Protein AF-A0A976KPW4-F1 (afdb_monomer_lite)

pLDDT: mean 88.49, std 15.28, range [35.38, 98.62]

Structure (mmCIF, N/CA/C/O backbone):
data_AF-A0A976KPW4-F1
#
_entry.id   AF-A0A976KPW4-F1
#
loop_
_atom_site.group_PDB
_atom_site.id
_atom_site.type_symbol
_atom_site.label_atom_id
_atom_site.label_alt_id
_atom_site.label_comp_id
_atom_site.label_asym_id
_atom_site.label_entity_id
_atom_site.label_seq_id
_atom_site.pdbx_PDB_ins_code
_atom_site.Cartn_x
_atom_site.Cartn_y
_atom_site.Cartn_z
_atom_site.occupancy
_atom_site.B_iso_or_equiv
_atom_site.auth_seq_id
_atom_site.auth_comp_id
_atom_site.auth_asym_id
_atom_site.auth_atom_id
_atom_site.pdbx_PDB_model_num
ATOM 1 N N . MET A 1 1 ? 30.082 9.465 30.648 1.00 42.91 1 MET A N 1
ATOM 2 C CA . MET A 1 1 ? 28.681 9.912 30.502 1.00 42.91 1 MET A CA 1
ATOM 3 C C . MET A 1 1 ? 27.852 9.162 31.529 1.00 42.91 1 MET A C 1
ATOM 5 O O . MET A 1 1 ? 27.761 7.947 31.442 1.00 42.91 1 MET A O 1
ATOM 9 N N . ASN A 1 2 ? 27.365 9.858 32.559 1.00 35.38 2 ASN A N 1
ATOM 10 C CA . ASN A 1 2 ? 26.580 9.261 33.641 1.00 35.38 2 ASN A CA 1
ATOM 11 C C . ASN A 1 2 ? 25.109 9.196 33.214 1.00 35.38 2 ASN A C 1
ATOM 13 O O . ASN A 1 2 ? 24.453 10.232 33.129 1.00 35.38 2 ASN A O 1
ATOM 17 N N . MET A 1 3 ? 24.605 7.991 32.943 1.00 38.50 3 MET A N 1
ATOM 18 C CA . MET A 1 3 ? 23.178 7.742 32.735 1.00 38.50 3 MET A CA 1
ATOM 19 C C . MET A 1 3 ? 22.445 7.821 34.076 1.00 38.50 3 MET A C 1
ATOM 21 O O . MET A 1 3 ? 22.674 7.018 34.980 1.00 38.50 3 MET A O 1
ATOM 25 N N . ASN A 1 4 ? 21.569 8.815 34.199 1.00 43.03 4 ASN A N 1
ATOM 26 C CA . ASN A 1 4 ? 20.712 9.034 35.355 1.00 43.03 4 ASN A CA 1
ATOM 27 C C . ASN A 1 4 ? 19.419 8.223 35.159 1.00 43.03 4 ASN A C 1
ATOM 29 O O . ASN A 1 4 ? 18.514 8.647 34.446 1.00 43.03 4 ASN A O 1
ATOM 33 N N . ILE A 1 5 ? 19.346 7.034 35.759 1.00 45.41 5 ILE A N 1
ATOM 34 C CA . ILE A 1 5 ? 18.149 6.182 35.738 1.00 45.41 5 ILE A CA 1
ATOM 35 C C . ILE A 1 5 ? 17.135 6.768 36.730 1.00 45.41 5 ILE A C 1
ATOM 37 O O . ILE A 1 5 ? 17.237 6.557 37.941 1.00 45.41 5 ILE A O 1
ATOM 41 N N . LYS A 1 6 ? 16.149 7.523 36.230 1.00 51.06 6 LYS A N 1
ATOM 42 C CA . LYS A 1 6 ? 14.968 7.903 37.016 1.00 51.06 6 LYS A CA 1
ATOM 43 C C . LYS A 1 6 ? 14.039 6.692 37.122 1.00 51.06 6 LYS A C 1
ATOM 45 O O . LYS A 1 6 ? 13.433 6.272 36.145 1.00 51.06 6 LYS A O 1
ATOM 50 N N . LYS A 1 7 ? 13.936 6.137 38.331 1.00 45.56 7 LYS A N 1
ATOM 51 C CA . LYS A 1 7 ? 12.921 5.146 38.709 1.00 45.56 7 LYS A CA 1
ATOM 52 C C . LYS A 1 7 ? 11.529 5.767 38.568 1.00 45.56 7 LYS A C 1
ATOM 54 O O . LYS A 1 7 ? 11.190 6.661 39.341 1.00 45.56 7 LYS A O 1
ATOM 59 N N . ILE A 1 8 ? 10.729 5.278 37.625 1.00 47.06 8 ILE A N 1
ATOM 60 C CA . ILE A 1 8 ? 9.287 5.532 37.595 1.00 47.06 8 ILE A CA 1
ATOM 61 C C . ILE A 1 8 ? 8.643 4.514 38.539 1.00 47.06 8 ILE A C 1
ATOM 63 O O . ILE A 1 8 ? 8.498 3.337 38.221 1.00 47.06 8 ILE A O 1
ATOM 67 N N . SER A 1 9 ? 8.334 4.971 39.751 1.00 48.56 9 SER A N 1
ATOM 68 C CA . SER A 1 9 ? 7.460 4.268 40.687 1.00 48.56 9 SER A CA 1
ATOM 69 C C . SER A 1 9 ? 6.014 4.623 40.358 1.00 48.56 9 SER A C 1
ATOM 71 O O . SER A 1 9 ? 5.556 5.686 40.761 1.00 48.56 9 SER A O 1
ATOM 73 N N . SER A 1 10 ? 5.289 3.714 39.712 1.00 43.34 10 SER A N 1
ATOM 74 C CA . SER A 1 10 ? 3.826 3.668 39.799 1.00 43.34 10 SER A CA 1
ATOM 75 C C . SER A 1 10 ? 3.417 2.264 40.218 1.00 43.34 10 SER A C 1
ATOM 77 O O . SER A 1 10 ? 3.222 1.363 39.411 1.00 43.34 10 SER A O 1
ATOM 79 N N . ILE A 1 11 ? 3.360 2.081 41.535 1.00 44.00 11 ILE A N 1
ATOM 80 C CA . ILE A 1 11 ? 2.740 0.937 42.194 1.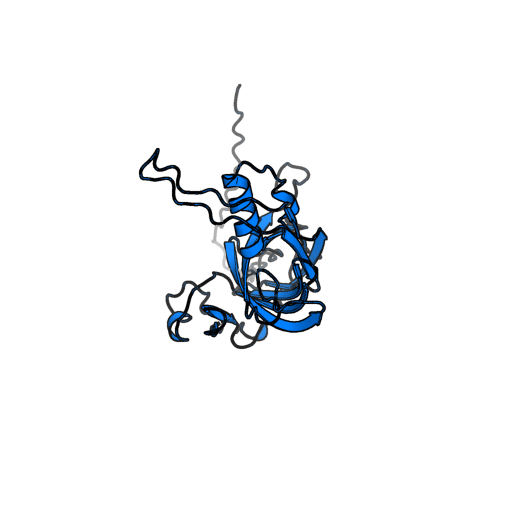00 44.00 11 ILE A CA 1
ATOM 81 C C . ILE A 1 11 ? 1.238 1.237 42.245 1.00 44.00 11 ILE A C 1
ATOM 83 O O . ILE A 1 11 ? 0.806 2.067 43.045 1.00 44.00 11 ILE A O 1
ATOM 87 N N . LEU A 1 12 ? 0.443 0.574 41.403 1.00 48.62 12 LEU A N 1
ATOM 88 C CA . LEU A 1 12 ? -1.012 0.538 41.555 1.00 48.62 12 LEU A CA 1
ATOM 89 C C . LEU A 1 12 ? -1.367 -0.638 42.479 1.00 48.62 12 LEU A C 1
ATOM 91 O O . LEU A 1 12 ? -1.514 -1.778 42.048 1.00 48.62 12 LEU A O 1
ATOM 95 N N . VAL A 1 13 ? -1.454 -0.369 43.782 1.00 43.78 13 VAL A N 1
ATOM 96 C CA . VAL A 1 13 ? -2.016 -1.300 44.772 1.00 43.78 13 VAL A CA 1
ATOM 97 C C . VAL A 1 13 ? -3.533 -1.133 44.756 1.00 43.78 13 VAL A C 1
ATOM 99 O O . VAL A 1 13 ? -4.062 -0.183 45.327 1.00 43.78 13 VAL A O 1
ATOM 102 N N . CYS A 1 14 ? -4.247 -2.069 44.130 1.00 44.00 14 CYS A N 1
ATOM 103 C CA . CYS A 1 14 ? -5.674 -2.262 44.393 1.00 44.00 14 CYS A CA 1
ATOM 104 C C . CYS A 1 14 ? -5.828 -3.099 45.670 1.00 44.00 14 CYS A C 1
ATOM 106 O O . CYS A 1 14 ? -5.921 -4.324 45.630 1.00 44.00 14 CYS A O 1
ATOM 108 N N . ALA A 1 15 ? -5.814 -2.436 46.828 1.00 46.28 15 ALA A N 1
ATOM 109 C CA . ALA A 1 15 ? -6.201 -3.057 48.090 1.00 46.28 15 ALA A CA 1
ATOM 110 C C . ALA A 1 15 ? -7.734 -3.170 48.146 1.00 46.28 15 ALA A C 1
ATOM 112 O O . ALA A 1 15 ? -8.432 -2.184 48.372 1.00 46.28 15 ALA A O 1
ATOM 113 N N . VAL A 1 16 ? -8.258 -4.380 47.939 1.00 50.06 16 VAL A N 1
ATOM 114 C CA . VAL A 1 16 ? -9.686 -4.688 48.089 1.00 50.06 16 VAL A CA 1
ATOM 115 C C . VAL A 1 16 ? -9.941 -5.162 49.517 1.00 50.06 16 VAL A C 1
ATOM 117 O O . VAL A 1 16 ? -9.694 -6.315 49.859 1.00 50.06 16 VAL A O 1
ATOM 120 N N . ALA A 1 17 ? -10.447 -4.268 50.361 1.00 54.34 17 ALA A N 1
ATOM 121 C CA . ALA A 1 17 ? -11.100 -4.635 51.613 1.00 54.34 17 ALA A CA 1
ATOM 122 C C . ALA A 1 17 ? -12.153 -3.575 51.954 1.00 54.34 17 ALA A C 1
ATOM 124 O O . ALA A 1 17 ? -11.856 -2.558 52.575 1.00 54.34 17 ALA A O 1
ATOM 125 N N . GLY A 1 18 ? -13.392 -3.800 51.518 1.00 46.38 18 GLY A N 1
ATOM 126 C CA . GLY A 1 18 ? -14.508 -2.919 51.846 1.00 46.38 18 GLY A CA 1
ATOM 127 C C . GLY A 1 18 ? -15.720 -3.175 50.967 1.00 46.38 18 GLY A C 1
ATOM 128 O O . GLY A 1 18 ? -15.806 -2.683 49.850 1.00 46.38 18 GLY A O 1
ATOM 129 N N . SER A 1 19 ? -16.663 -3.949 51.488 1.00 56.16 19 SER A N 1
ATOM 130 C CA . SER A 1 19 ? -18.000 -4.146 50.940 1.00 56.16 19 SER A CA 1
ATOM 131 C C . SER A 1 19 ? -18.755 -2.812 50.842 1.00 56.16 19 SER A C 1
ATOM 133 O O . SER A 1 19 ? -19.350 -2.356 51.817 1.00 56.16 19 SER A O 1
ATOM 135 N N . ALA A 1 20 ? -18.732 -2.206 49.659 1.00 51.81 20 ALA A N 1
ATOM 136 C CA . ALA A 1 20 ? -19.665 -1.185 49.204 1.00 51.81 20 ALA A CA 1
ATOM 137 C C . ALA A 1 20 ? -19.848 -1.368 47.693 1.00 51.81 20 ALA A C 1
ATOM 139 O O . ALA A 1 20 ? -18.877 -1.475 46.949 1.00 51.81 20 ALA A O 1
ATOM 140 N N . THR A 1 21 ? -21.098 -1.448 47.252 1.00 56.09 21 THR A N 1
ATOM 141 C CA . THR A 1 21 ? -21.552 -1.595 45.863 1.00 56.09 21 THR A CA 1
ATOM 142 C C . THR A 1 21 ? -21.262 -0.333 45.043 1.00 56.09 21 THR A C 1
ATOM 144 O O . THR A 1 21 ? -22.176 0.374 44.626 1.00 56.09 21 THR A O 1
ATOM 147 N N . GLY A 1 22 ? -19.985 -0.007 44.865 1.00 56.62 22 GLY A N 1
ATOM 148 C CA . GLY A 1 22 ? -19.520 0.963 43.886 1.00 56.62 22 GLY A CA 1
ATOM 149 C C . GLY A 1 22 ? -19.192 0.212 42.609 1.00 56.62 22 GLY A C 1
ATOM 150 O O . GLY A 1 22 ? -18.257 -0.584 42.591 1.00 56.62 22 GLY A O 1
ATOM 151 N N . VAL A 1 23 ? -19.982 0.424 41.560 1.00 60.53 23 VAL A N 1
ATOM 152 C CA . VAL A 1 23 ? -19.650 -0.049 40.216 1.00 60.53 23 VAL A CA 1
ATOM 153 C C . VAL A 1 23 ? -18.376 0.696 39.826 1.00 60.53 23 VAL A C 1
ATOM 155 O O . VAL A 1 23 ? -18.417 1.887 39.525 1.00 60.53 23 VAL A O 1
ATOM 158 N N . VAL A 1 24 ? -17.223 0.038 39.943 1.00 55.00 24 VAL A N 1
ATOM 159 C CA . VAL A 1 24 ? -15.981 0.542 39.362 1.00 55.00 24 VAL A CA 1
ATOM 160 C C . VAL A 1 24 ? -16.196 0.424 37.862 1.00 55.00 24 VAL A C 1
ATOM 162 O O . VAL A 1 24 ? -16.041 -0.650 37.291 1.00 55.00 24 VAL A O 1
ATOM 165 N N . SER A 1 25 ? -16.675 1.506 37.252 1.00 58.12 25 SER A N 1
ATOM 166 C CA . SER A 1 25 ? -16.685 1.642 35.804 1.00 58.12 25 SER A CA 1
ATOM 167 C C . SER A 1 25 ? -15.223 1.681 35.394 1.00 58.12 25 SER A C 1
ATOM 169 O O . SER A 1 25 ? -14.563 2.707 35.552 1.00 58.12 25 SER A O 1
ATOM 171 N N . CYS A 1 26 ? -14.689 0.546 34.952 1.00 65.25 26 CYS A N 1
ATOM 172 C CA . CYS A 1 26 ? -13.503 0.548 34.116 1.00 65.25 26 CYS A CA 1
ATOM 173 C C . CYS A 1 26 ? -13.857 1.447 32.929 1.00 65.25 26 CYS A C 1
ATOM 175 O O . CYS A 1 26 ? -14.743 1.106 32.152 1.00 65.25 26 CYS A O 1
ATOM 177 N N . ALA A 1 27 ? -13.299 2.657 32.884 1.00 65.19 27 ALA A N 1
ATOM 178 C CA . ALA A 1 27 ? -13.355 3.445 31.668 1.00 65.19 27 ALA A CA 1
ATOM 179 C C . ALA A 1 27 ? -12.513 2.663 30.664 1.00 65.19 27 ALA A C 1
ATOM 181 O O . ALA A 1 27 ? -11.318 2.471 30.908 1.00 65.19 27 ALA A O 1
ATOM 182 N N . ASP A 1 28 ? -13.154 2.127 29.629 1.00 68.88 28 ASP A N 1
ATOM 183 C CA . ASP A 1 28 ? -12.429 1.524 28.523 1.00 68.88 28 ASP A CA 1
ATOM 184 C C . ASP A 1 28 ? -11.449 2.575 28.003 1.00 68.88 28 ASP A C 1
ATOM 186 O O . ASP A 1 28 ? -11.804 3.742 27.824 1.00 68.88 28 ASP A O 1
ATOM 190 N N . SER A 1 29 ? -10.178 2.196 27.889 1.00 74.81 29 SER A N 1
ATOM 191 C CA . SER A 1 29 ? -9.167 3.080 27.323 1.00 74.81 29 SER A CA 1
ATOM 192 C C . SER A 1 29 ? -9.571 3.423 25.897 1.00 74.81 29 SER A C 1
ATOM 194 O O . SER A 1 29 ? -9.872 2.508 25.127 1.00 74.81 29 SER A O 1
ATOM 196 N N . ASP A 1 30 ? -9.546 4.710 25.550 1.00 84.38 30 ASP A N 1
ATOM 197 C CA . ASP A 1 30 ? -9.812 5.149 24.184 1.00 84.38 30 ASP A CA 1
ATOM 198 C C . ASP A 1 30 ? -8.888 4.400 23.210 1.00 84.38 30 ASP A C 1
ATOM 200 O O . ASP A 1 30 ? -7.678 4.291 23.433 1.00 84.38 30 ASP A O 1
ATOM 204 N N . MET A 1 31 ? -9.464 3.852 22.140 1.00 90.38 31 MET A N 1
ATOM 205 C CA . MET A 1 31 ? -8.682 3.255 21.060 1.00 90.38 31 MET A CA 1
ATOM 206 C C . MET A 1 31 ? -8.153 4.360 20.162 1.00 90.38 31 MET A C 1
ATOM 208 O O . MET A 1 31 ? -8.907 5.248 19.766 1.00 90.38 31 MET A O 1
ATOM 212 N N . PHE A 1 32 ? -6.876 4.282 19.807 1.00 93.69 32 PHE A N 1
ATOM 213 C CA . PHE A 1 32 ? -6.277 5.224 18.874 1.00 93.69 32 PHE A CA 1
ATOM 214 C C . PHE A 1 32 ? -6.409 4.736 17.436 1.00 93.69 32 PHE A C 1
AT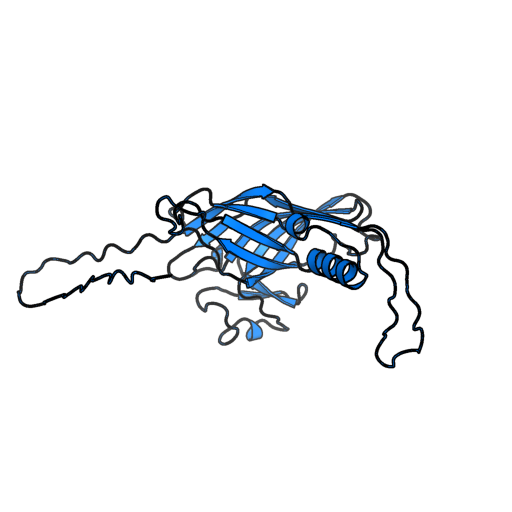OM 216 O O . PHE A 1 32 ? -6.361 3.535 17.174 1.00 93.69 32 PHE A O 1
ATOM 223 N N . CYS A 1 33 ? -6.523 5.674 16.500 1.00 95.25 33 CYS A N 1
ATOM 224 C CA . CYS A 1 33 ? -6.389 5.379 15.084 1.00 95.25 33 CYS A CA 1
ATOM 225 C C . CYS A 1 33 ? -4.953 4.955 14.774 1.00 95.25 33 CYS A C 1
ATOM 227 O O . CYS A 1 33 ? -4.030 5.770 14.757 1.00 95.25 33 CYS A O 1
ATOM 229 N N . ILE A 1 34 ? -4.784 3.654 14.554 1.00 93.31 34 ILE A N 1
ATOM 230 C CA . ILE A 1 34 ? -3.541 2.994 14.158 1.00 93.31 34 ILE A CA 1
ATOM 231 C C . ILE A 1 34 ? -3.868 1.892 13.147 1.00 93.31 34 ILE A C 1
ATOM 233 O O . ILE A 1 34 ? -5.003 1.422 13.078 1.00 93.31 34 ILE A O 1
ATOM 237 N N . THR A 1 35 ? -2.871 1.466 12.375 1.00 94.81 35 THR A N 1
ATOM 238 C CA . THR A 1 35 ? -2.988 0.304 11.479 1.00 94.81 35 THR A CA 1
ATOM 239 C C . THR A 1 35 ? -2.132 -0.841 12.001 1.00 94.81 35 THR A C 1
ATOM 241 O O . THR A 1 35 ? -1.167 -0.614 12.740 1.00 94.81 35 THR A O 1
ATOM 244 N N . ALA A 1 36 ? -2.438 -2.070 11.591 1.00 95.69 36 ALA A N 1
ATOM 245 C CA . ALA A 1 36 ? -1.486 -3.154 11.772 1.00 95.69 36 ALA A CA 1
ATOM 246 C C . ALA A 1 36 ? -0.253 -2.932 10.886 1.00 95.69 36 ALA A C 1
ATOM 248 O O . ALA A 1 36 ? -0.367 -2.492 9.744 1.00 95.69 36 ALA A O 1
ATOM 249 N N . PHE A 1 37 ? 0.922 -3.255 11.418 1.00 95.62 37 PHE A N 1
ATOM 250 C CA . PHE A 1 37 ? 2.198 -3.117 10.723 1.00 95.62 37 PHE A CA 1
ATOM 251 C C . PHE A 1 37 ? 2.518 -4.374 9.908 1.00 95.62 37 PHE A C 1
ATOM 253 O O . PHE A 1 37 ? 2.530 -5.486 10.450 1.00 95.62 37 PHE A O 1
ATOM 260 N N . GLY A 1 38 ? 2.846 -4.196 8.628 1.00 97.44 38 GLY A N 1
ATOM 261 C CA . GLY A 1 38 ? 3.303 -5.264 7.740 1.00 97.44 38 GLY A CA 1
ATOM 262 C C . GLY A 1 38 ? 2.582 -5.289 6.394 1.00 97.44 38 GLY A C 1
ATOM 263 O O . GLY A 1 38 ? 2.062 -4.275 5.939 1.00 97.44 38 GLY A O 1
ATOM 264 N N . HIS A 1 39 ? 2.587 -6.450 5.739 1.00 98.06 39 HIS A N 1
ATOM 265 C CA . HIS A 1 39 ? 1.995 -6.618 4.412 1.00 98.06 39 HIS A CA 1
ATOM 266 C C . HIS A 1 39 ? 0.482 -6.830 4.483 1.00 98.06 39 HIS A C 1
ATOM 268 O O . HIS A 1 39 ? 0.010 -7.715 5.198 1.00 98.06 39 HIS A O 1
ATOM 274 N N . TYR A 1 40 ? -0.245 -6.051 3.689 1.00 98.44 40 TYR A N 1
ATOM 275 C CA . TYR A 1 40 ? -1.662 -6.216 3.398 1.00 98.44 40 TYR A CA 1
ATOM 276 C C . TYR A 1 40 ? -1.803 -6.849 2.021 1.00 98.44 40 TYR A C 1
ATOM 278 O O . TYR A 1 40 ? -1.104 -6.471 1.078 1.00 98.44 40 TYR A O 1
ATOM 286 N N . ALA A 1 41 ? -2.731 -7.790 1.919 1.00 98.06 41 ALA A N 1
ATOM 287 C CA . ALA A 1 41 ? -3.290 -8.243 0.659 1.00 98.06 41 ALA A CA 1
ATOM 288 C C . ALA A 1 41 ? -4.370 -7.239 0.239 1.00 98.06 41 ALA A C 1
ATOM 290 O O . ALA A 1 41 ? -5.364 -7.095 0.951 1.00 98.06 41 ALA A O 1
ATOM 291 N N . VAL A 1 42 ? -4.170 -6.520 -0.868 1.00 97.75 42 VAL A N 1
ATOM 292 C CA . VAL A 1 42 ? -5.139 -5.540 -1.376 1.00 97.75 42 VAL A CA 1
ATOM 293 C C . VAL A 1 42 ? -5.760 -6.070 -2.659 1.00 97.75 42 VAL A C 1
ATOM 295 O O . VAL A 1 42 ? -5.084 -6.208 -3.673 1.00 97.75 42 VAL A O 1
ATOM 298 N N . SER A 1 43 ? -7.053 -6.380 -2.597 1.00 96.38 43 SER A N 1
ATOM 299 C CA . SER A 1 43 ? -7.875 -6.679 -3.771 1.00 96.38 43 SER A CA 1
ATOM 300 C C . SER A 1 43 ? -8.269 -5.365 -4.445 1.00 96.38 43 SER A C 1
ATOM 302 O O . SER A 1 43 ? -8.581 -4.382 -3.758 1.00 96.38 43 SER A O 1
ATOM 304 N N . LEU A 1 44 ? -8.200 -5.344 -5.773 1.00 96.75 44 LEU A N 1
ATOM 305 C CA . LEU A 1 44 ? -8.415 -4.166 -6.600 1.00 96.75 44 LEU A CA 1
ATOM 306 C C . LEU A 1 44 ? -9.565 -4.434 -7.569 1.00 96.75 44 LEU A C 1
ATOM 308 O O . LEU A 1 44 ? -9.468 -5.272 -8.462 1.00 96.75 44 LEU A O 1
ATOM 312 N N . GLU A 1 45 ? -10.658 -3.700 -7.395 1.00 95.81 45 GLU A N 1
ATOM 313 C CA . GLU A 1 45 ? -11.767 -3.684 -8.342 1.00 95.81 45 GLU A CA 1
ATOM 314 C C . GLU A 1 45 ? -11.571 -2.506 -9.296 1.00 95.81 45 GLU A C 1
ATOM 316 O O . GLU A 1 45 ? -11.530 -1.351 -8.872 1.00 95.81 45 GLU A O 1
ATOM 321 N N . LEU A 1 46 ? -11.392 -2.804 -10.582 1.00 97.44 46 LEU A N 1
ATOM 322 C CA . LEU A 1 46 ? -11.107 -1.798 -11.597 1.00 97.44 46 LEU A CA 1
ATOM 323 C C . LEU A 1 46 ? -12.329 -0.912 -11.872 1.00 97.44 46 LEU A C 1
ATOM 325 O O . LEU A 1 46 ? -13.360 -1.393 -12.342 1.00 97.44 46 LEU A O 1
ATOM 329 N N . ASP A 1 47 ? -12.168 0.395 -11.677 1.00 97.75 47 ASP A N 1
ATOM 330 C CA . ASP A 1 47 ? -13.199 1.390 -11.969 1.00 97.75 47 ASP A CA 1
ATOM 331 C C . ASP A 1 47 ? -13.057 1.956 -13.389 1.00 97.75 47 ASP A C 1
ATOM 333 O O . ASP A 1 47 ? -14.038 2.098 -14.125 1.00 97.75 47 ASP A O 1
ATOM 337 N N . ASN A 1 48 ? -11.832 2.323 -13.777 1.00 97.69 48 ASN A N 1
ATOM 338 C CA . ASN A 1 48 ? -11.542 2.964 -15.058 1.00 97.69 48 ASN A CA 1
ATOM 339 C C . ASN A 1 48 ? -10.091 2.731 -15.492 1.00 97.69 48 ASN A C 1
ATOM 341 O O . ASN A 1 48 ? -9.201 2.593 -14.657 1.00 97.69 48 ASN A O 1
ATOM 345 N N . THR A 1 49 ? -9.848 2.776 -16.803 1.00 97.56 49 THR A N 1
ATOM 346 C CA . THR A 1 49 ? -8.506 2.714 -17.400 1.00 97.56 49 THR A CA 1
ATOM 347 C C . THR A 1 49 ? -8.360 3.728 -18.520 1.00 97.56 49 THR A C 1
ATOM 349 O O . THR A 1 49 ? -9.269 3.892 -19.336 1.00 97.56 49 THR A O 1
ATOM 352 N N . GLU A 1 50 ? -7.186 4.338 -18.626 1.00 97.31 50 GLU A N 1
ATOM 353 C CA . GLU A 1 50 ? -6.831 5.280 -19.685 1.00 97.31 50 GLU A CA 1
ATOM 354 C C . GLU A 1 50 ? -5.405 5.016 -20.190 1.00 97.31 50 GLU A C 1
ATOM 356 O O . GLU A 1 50 ? -4.539 4.565 -19.444 1.00 97.31 50 GLU A O 1
ATOM 361 N N . GLY A 1 51 ? -5.138 5.332 -21.459 1.00 94.94 51 GLY A N 1
ATOM 362 C CA . GLY A 1 51 ? -3.820 5.122 -22.071 1.00 94.94 51 GLY A CA 1
ATOM 363 C C . GLY A 1 51 ? -3.613 3.713 -22.639 1.00 94.94 51 GLY A C 1
ATOM 364 O O . GLY A 1 51 ? -4.570 2.979 -22.882 1.00 94.94 51 GLY A O 1
ATOM 365 N N . ASP A 1 52 ? -2.354 3.367 -22.923 1.00 92.50 52 ASP A N 1
ATOM 366 C CA . ASP A 1 52 ? -1.960 2.071 -23.495 1.00 92.50 52 ASP A CA 1
ATOM 367 C C . ASP A 1 52 ? -1.489 1.117 -22.390 1.00 92.50 52 ASP A C 1
ATOM 369 O O . ASP A 1 52 ? -0.304 1.046 -22.064 1.00 92.50 52 ASP A O 1
ATOM 373 N N . CYS A 1 53 ? -2.442 0.415 -21.782 1.00 93.25 53 CYS A N 1
ATOM 374 C CA . CYS A 1 53 ? -2.170 -0.531 -20.700 1.00 93.25 53 CYS A CA 1
ATOM 375 C C . CYS A 1 53 ? -1.748 -1.921 -21.191 1.00 93.25 53 CYS A C 1
ATOM 377 O O . CYS A 1 53 ? -1.070 -2.638 -20.460 1.00 93.25 53 CYS A O 1
ATOM 379 N N . GLU A 1 54 ? -2.082 -2.285 -22.433 1.00 91.81 54 GLU A N 1
ATOM 380 C CA . GLU A 1 54 ? -1.749 -3.598 -23.006 1.00 91.81 54 GLU A CA 1
ATOM 381 C C . GLU A 1 54 ? -0.241 -3.762 -23.239 1.00 91.81 54 GLU A C 1
ATOM 383 O O . GLU A 1 54 ? 0.286 -4.869 -23.142 1.00 91.81 54 GLU A O 1
ATOM 388 N N . ASN A 1 55 ? 0.461 -2.663 -23.539 1.00 88.56 55 ASN A N 1
ATOM 389 C CA . ASN A 1 55 ? 1.904 -2.668 -23.795 1.00 88.56 55 ASN A CA 1
ATOM 390 C C . ASN A 1 55 ? 2.743 -2.175 -22.604 1.00 88.56 55 ASN A C 1
ATOM 392 O O . ASN A 1 55 ? 3.968 -2.066 -22.718 1.00 88.56 55 ASN A O 1
ATOM 396 N N . ALA A 1 56 ? 2.111 -1.862 -21.470 1.00 90.19 56 ALA A N 1
ATOM 397 C CA . ALA A 1 56 ? 2.825 -1.478 -20.262 1.00 90.19 56 ALA A CA 1
ATOM 398 C C . ALA A 1 56 ? 3.569 -2.692 -19.659 1.00 90.19 56 ALA A C 1
ATOM 400 O O . ALA A 1 56 ? 3.113 -3.828 -19.798 1.00 90.19 56 ALA A O 1
ATOM 401 N N . PRO A 1 57 ? 4.698 -2.489 -18.945 1.00 90.56 57 PRO A N 1
ATOM 402 C CA . PRO A 1 57 ? 5.425 -3.583 -18.287 1.00 90.56 57 PRO A CA 1
ATOM 403 C C . PRO A 1 57 ? 4.566 -4.393 -17.304 1.00 90.56 57 PRO A C 1
ATOM 405 O O . PRO A 1 57 ? 4.836 -5.567 -17.060 1.00 90.56 57 PRO A O 1
ATOM 408 N N . VAL A 1 58 ? 3.536 -3.752 -16.745 1.00 93.94 58 VAL A N 1
ATOM 409 C CA . VAL A 1 58 ? 2.467 -4.367 -15.960 1.00 93.94 58 VAL A CA 1
ATOM 410 C C . VAL A 1 58 ? 1.145 -3.914 -16.565 1.00 93.94 58 VAL A C 1
ATOM 412 O O . VAL A 1 58 ? 0.917 -2.710 -16.692 1.00 93.94 58 VAL A O 1
ATOM 415 N N . ASN A 1 59 ? 0.274 -4.862 -16.908 1.00 95.62 59 ASN A N 1
ATOM 416 C CA . ASN A 1 59 ? -1.059 -4.545 -17.403 1.00 95.62 59 ASN A CA 1
ATOM 417 C C . ASN A 1 59 ? -1.963 -4.132 -16.235 1.00 95.62 59 ASN A C 1
ATOM 419 O O . ASN A 1 59 ? -2.583 -4.976 -15.590 1.00 95.62 59 ASN A O 1
ATOM 423 N N . LEU A 1 60 ? -2.031 -2.828 -15.954 1.00 96.44 60 LEU A N 1
ATOM 424 C CA . LEU A 1 60 ? -2.882 -2.303 -14.883 1.00 96.44 60 LEU A CA 1
ATOM 425 C C . LEU A 1 60 ? -4.374 -2.607 -15.130 1.00 96.44 60 LEU A C 1
ATOM 427 O O . LEU A 1 60 ? -5.129 -2.788 -14.187 1.00 96.44 60 LEU A O 1
ATOM 431 N N . ALA A 1 61 ? -4.816 -2.771 -16.380 1.00 96.19 61 ALA A N 1
ATOM 432 C CA . ALA A 1 61 ? -6.210 -3.123 -16.666 1.00 96.19 61 ALA A CA 1
ATOM 433 C C . ALA A 1 61 ? -6.597 -4.550 -16.218 1.00 96.19 61 ALA A C 1
ATOM 435 O O . ALA A 1 61 ? -7.781 -4.871 -16.166 1.00 96.19 61 ALA A O 1
ATOM 436 N N . GLU A 1 62 ? -5.618 -5.404 -15.910 1.00 96.00 62 GLU A N 1
ATOM 437 C CA . GLU A 1 62 ? -5.812 -6.793 -15.468 1.00 96.00 62 GLU A CA 1
ATOM 438 C C . GLU A 1 62 ? -5.280 -7.028 -14.043 1.00 96.00 62 GLU A C 1
ATOM 440 O O . GLU A 1 62 ? -5.177 -8.168 -13.588 1.00 96.00 62 GLU A O 1
ATOM 445 N N . LEU A 1 63 ? -4.907 -5.967 -13.320 1.00 96.44 63 LEU A N 1
ATOM 446 C CA . LEU A 1 63 ? -4.359 -6.088 -11.974 1.00 96.44 63 LEU A CA 1
ATOM 447 C C . LEU A 1 63 ? -5.485 -6.322 -10.953 1.00 96.44 63 LEU A C 1
ATOM 449 O O . 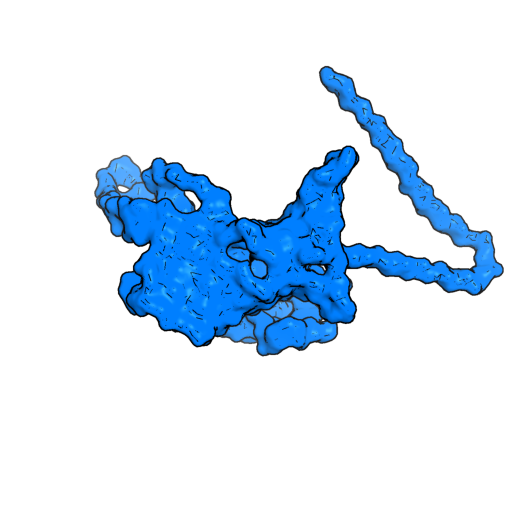LEU A 1 63 ? -6.042 -5.377 -10.405 1.00 96.44 63 LEU A O 1
ATOM 453 N N . ALA A 1 64 ? -5.786 -7.591 -10.670 1.00 96.38 64 ALA A N 1
ATOM 454 C CA . ALA A 1 64 ? -6.794 -7.988 -9.676 1.00 96.38 64 ALA A CA 1
ATOM 455 C C . ALA A 1 64 ? -6.385 -7.681 -8.223 1.00 96.38 64 ALA A C 1
ATOM 457 O O . ALA A 1 64 ? -7.218 -7.619 -7.316 1.00 96.38 64 ALA A O 1
ATOM 458 N N . GLY A 1 65 ? -5.092 -7.455 -7.984 1.00 96.75 65 GLY A N 1
ATOM 459 C CA . GLY A 1 65 ? -4.652 -6.845 -6.746 1.00 96.75 65 GLY A CA 1
ATOM 460 C C . GLY A 1 65 ? -3.139 -6.740 -6.575 1.00 96.75 65 GLY A C 1
ATOM 461 O O . GLY A 1 65 ? -2.363 -7.113 -7.453 1.00 96.75 65 GLY A O 1
ATOM 462 N N . GLU A 1 66 ? -2.716 -6.228 -5.420 1.00 97.56 66 GLU A N 1
ATOM 463 C CA . GLU A 1 66 ? -1.308 -6.039 -5.077 1.00 97.56 66 GLU A CA 1
ATOM 464 C C . GLU A 1 66 ? -1.050 -6.189 -3.561 1.00 97.56 66 GLU A C 1
ATOM 466 O O . GLU A 1 66 ? -1.953 -6.123 -2.726 1.00 97.56 66 GLU A O 1
ATOM 471 N N . GLN A 1 67 ? 0.216 -6.401 -3.189 1.00 97.81 67 GLN A N 1
ATOM 472 C CA . GLN A 1 67 ? 0.664 -6.330 -1.802 1.00 97.81 67 GLN A CA 1
ATOM 473 C C . GLN A 1 67 ? 1.180 -4.934 -1.462 1.00 97.81 67 GLN A C 1
ATOM 475 O O . GLN A 1 67 ? 2.077 -4.412 -2.128 1.00 97.81 67 GLN A O 1
ATOM 480 N N . PHE A 1 68 ? 0.704 -4.392 -0.345 1.00 98.25 68 PHE A N 1
ATOM 481 C CA . PHE A 1 68 ? 1.199 -3.129 0.192 1.00 98.25 68 PHE A CA 1
ATOM 482 C C . PHE A 1 68 ? 1.761 -3.328 1.591 1.00 98.25 68 PHE A C 1
ATOM 484 O O . PHE A 1 68 ? 1.139 -3.952 2.446 1.00 98.25 68 PHE A O 1
ATOM 491 N N . TYR A 1 69 ? 2.957 -2.803 1.830 1.00 98.00 69 TYR A N 1
ATOM 492 C CA . TYR A 1 69 ? 3.560 -2.775 3.153 1.00 98.00 69 TYR A CA 1
ATOM 493 C C . TYR A 1 69 ? 3.191 -1.480 3.867 1.00 98.00 69 TYR A C 1
ATOM 495 O O . TYR A 1 69 ? 3.431 -0.391 3.337 1.00 98.00 69 TYR A O 1
ATOM 503 N N . LEU A 1 70 ? 2.618 -1.608 5.061 1.00 97.88 70 LEU A N 1
ATOM 504 C CA . LEU A 1 70 ? 2.144 -0.496 5.870 1.00 97.88 70 LEU A CA 1
ATOM 505 C C . LEU A 1 70 ? 2.979 -0.344 7.141 1.00 97.88 70 LEU A C 1
ATOM 507 O O . LEU A 1 70 ? 3.269 -1.313 7.849 1.00 97.88 70 LEU A O 1
ATOM 511 N N . GLU A 1 71 ? 3.318 0.905 7.449 1.00 96.00 71 GLU A N 1
ATOM 512 C CA . GLU A 1 71 ? 3.984 1.301 8.687 1.00 96.00 71 GLU A CA 1
ATOM 513 C C . GLU A 1 71 ? 3.199 2.422 9.366 1.00 96.00 71 GLU A C 1
ATOM 515 O O . GLU A 1 71 ? 2.840 3.402 8.718 1.00 96.00 71 GLU A O 1
ATOM 520 N N . THR A 1 72 ? 2.961 2.315 10.676 1.00 93.69 72 THR A N 1
ATOM 521 C CA . THR A 1 72 ? 2.396 3.406 11.485 1.00 93.69 72 THR A CA 1
ATOM 522 C C . THR A 1 72 ? 3.473 4.000 12.383 1.00 93.69 72 THR A C 1
ATOM 524 O O . THR A 1 72 ? 4.218 3.269 13.035 1.00 93.69 72 THR A O 1
ATOM 527 N N . TYR A 1 73 ? 3.540 5.325 12.442 1.00 91.94 73 TYR A N 1
ATOM 528 C CA . TYR A 1 73 ? 4.418 6.070 13.341 1.00 91.94 73 TYR A CA 1
ATOM 529 C C . TYR A 1 73 ? 3.656 7.242 13.950 1.00 91.94 73 TYR A C 1
ATOM 531 O O . TYR A 1 73 ? 2.711 7.774 13.371 1.00 91.94 73 TYR A O 1
ATOM 539 N N . ALA A 1 74 ? 4.080 7.636 15.141 1.00 91.31 74 ALA A N 1
ATOM 540 C CA . ALA A 1 74 ? 3.606 8.832 15.815 1.00 91.31 74 ALA A CA 1
ATOM 541 C C . ALA A 1 74 ? 4.695 9.908 15.738 1.00 91.31 74 ALA A C 1
ATOM 543 O O . ALA A 1 74 ? 5.889 9.588 15.735 1.00 91.31 74 ALA A O 1
ATOM 544 N N . ASP A 1 75 ? 4.275 11.168 15.648 1.00 88.19 75 ASP A N 1
ATOM 545 C CA . ASP A 1 75 ? 5.188 12.309 15.710 1.00 88.19 75 ASP A CA 1
ATOM 546 C C . ASP A 1 75 ? 5.838 12.402 17.106 1.00 88.19 75 ASP A C 1
ATOM 548 O O . ASP A 1 75 ? 5.370 11.800 18.073 1.00 88.19 75 ASP A O 1
ATOM 552 N N . GLU A 1 76 ? 6.948 13.130 17.233 1.00 89.44 76 GLU A N 1
ATOM 553 C CA . GLU A 1 76 ? 7.553 13.396 18.544 1.00 89.44 76 GLU A CA 1
ATOM 554 C C . GLU A 1 76 ? 6.715 14.439 19.302 1.00 89.44 76 GLU A C 1
ATOM 556 O O . GLU A 1 76 ? 6.528 15.558 18.825 1.00 89.44 76 GLU A O 1
ATOM 561 N N . GLY A 1 77 ? 6.214 14.074 20.482 1.00 88.38 77 GLY A N 1
ATOM 562 C CA . GLY A 1 77 ? 5.497 14.961 21.394 1.00 88.38 77 GLY A CA 1
ATOM 563 C C . GLY A 1 77 ? 6.422 15.811 22.276 1.00 88.38 77 GLY A C 1
ATOM 564 O O . GLY A 1 77 ? 7.644 15.647 22.293 1.00 88.38 77 GLY A O 1
ATOM 565 N N . ASP A 1 78 ? 5.824 16.710 23.064 1.00 85.75 78 ASP A N 1
ATOM 566 C CA . ASP A 1 78 ? 6.520 17.733 23.871 1.00 85.75 78 ASP A CA 1
ATOM 567 C C . ASP A 1 78 ? 7.559 17.184 24.876 1.00 85.75 78 ASP A C 1
ATOM 569 O O . ASP A 1 78 ? 8.447 17.912 25.330 1.00 85.75 78 ASP A O 1
ATOM 573 N N . ASP A 1 79 ? 7.464 15.909 25.252 1.00 89.31 79 ASP A N 1
ATOM 574 C CA . ASP A 1 79 ? 8.322 15.229 26.227 1.00 89.31 79 ASP A CA 1
ATOM 575 C C . ASP A 1 79 ? 9.170 14.095 25.620 1.00 89.31 79 ASP A C 1
ATOM 577 O O . ASP A 1 79 ? 9.666 13.229 26.351 1.00 89.31 79 ASP A O 1
ATOM 581 N N . GLN A 1 80 ? 9.374 14.116 24.296 1.00 87.56 80 GLN A N 1
ATOM 582 C CA . GLN A 1 80 ? 10.026 13.046 23.524 1.00 87.56 80 GLN A CA 1
ATOM 583 C C . GLN A 1 80 ? 9.269 11.708 23.588 1.00 87.56 80 GLN A C 1
ATOM 585 O O . GLN A 1 80 ? 9.833 10.660 23.261 1.00 87.56 80 GLN A O 1
ATOM 590 N N . GLN A 1 81 ? 8.013 11.704 24.052 1.00 88.88 81 GLN A N 1
ATOM 591 C CA . GLN A 1 81 ? 7.118 10.564 23.880 1.00 88.88 81 GLN A CA 1
ATOM 592 C C . GLN A 1 81 ? 6.413 10.663 22.528 1.00 88.88 81 GLN A C 1
ATOM 594 O O . GLN A 1 81 ? 6.243 11.765 22.012 1.00 88.88 81 GLN A O 1
ATOM 599 N N . PRO A 1 82 ? 5.982 9.537 21.942 1.00 88.50 82 PRO A N 1
ATOM 600 C CA . PRO A 1 82 ? 5.205 9.590 20.715 1.00 88.50 82 PRO A CA 1
ATOM 601 C C . PRO A 1 82 ? 3.860 10.298 20.943 1.00 88.50 82 PRO A C 1
ATOM 603 O O . PRO A 1 82 ? 3.136 9.981 21.892 1.00 88.50 82 PRO A O 1
ATOM 606 N N . ASP A 1 83 ? 3.523 11.238 20.065 1.00 89.00 83 ASP A N 1
ATOM 607 C CA . ASP A 1 83 ? 2.220 11.890 20.010 1.00 89.00 83 ASP A CA 1
ATOM 608 C C . ASP A 1 83 ? 1.215 10.995 19.276 1.00 89.00 83 ASP A C 1
ATOM 610 O O . ASP A 1 83 ? 1.096 10.989 18.050 1.00 89.00 83 ASP A O 1
ATOM 614 N N . TRP A 1 84 ? 0.468 10.222 20.059 1.00 84.19 84 TRP A N 1
ATOM 615 C CA . TRP A 1 84 ? -0.589 9.343 19.558 1.00 84.19 84 TRP A CA 1
ATOM 616 C C . TRP A 1 84 ? -1.875 10.084 19.182 1.00 84.19 84 TRP A C 1
ATOM 618 O O . TRP A 1 84 ? -2.824 9.454 18.718 1.00 84.19 84 TRP A O 1
ATOM 628 N N . SER A 1 85 ? -1.941 11.408 19.366 1.00 86.62 85 SER A N 1
ATOM 629 C CA . SER A 1 85 ? -3.110 12.179 18.940 1.00 86.62 85 SER A CA 1
ATOM 630 C C . SER A 1 85 ? -3.228 12.259 17.417 1.00 86.62 85 SER A C 1
ATOM 632 O O . SER A 1 85 ? -4.314 12.528 16.903 1.00 86.62 85 SER A O 1
ATOM 634 N N . GLN A 1 86 ? -2.140 12.005 16.686 1.00 81.69 86 GLN A N 1
ATOM 635 C CA . GLN A 1 86 ? -2.122 12.052 15.232 1.00 81.69 86 GLN A CA 1
ATOM 636 C C . GLN A 1 86 ? -1.199 10.973 14.655 1.00 81.69 86 GLN A C 1
ATOM 638 O O . GLN A 1 86 ? -0.035 11.223 14.348 1.00 81.69 86 GLN A O 1
ATOM 643 N N . GLY A 1 87 ? -1.726 9.758 14.498 1.00 92.25 87 GLY A N 1
ATOM 644 C CA . GLY A 1 87 ? -0.996 8.683 13.834 1.00 92.25 87 GLY A CA 1
ATOM 645 C C . GLY A 1 87 ? -0.738 9.009 12.360 1.00 92.25 87 GLY A C 1
ATOM 646 O O . GLY A 1 87 ? -1.607 9.521 11.650 1.00 92.25 87 GLY A O 1
ATOM 647 N N . ASN A 1 88 ? 0.461 8.690 11.897 1.00 95.75 88 ASN A N 1
ATOM 648 C CA . ASN A 1 88 ? 0.858 8.796 10.505 1.00 95.75 88 ASN A CA 1
ATOM 649 C C . ASN A 1 88 ? 1.069 7.392 9.926 1.00 95.75 88 ASN A C 1
ATOM 651 O O . ASN A 1 88 ? 1.463 6.466 10.641 1.00 95.75 88 ASN A O 1
ATOM 655 N N . VAL A 1 89 ? 0.816 7.242 8.629 1.00 97.06 89 VAL A N 1
ATOM 656 C CA . VAL A 1 89 ? 0.894 5.968 7.914 1.00 97.06 89 VAL A CA 1
ATOM 657 C C . VAL A 1 89 ? 1.758 6.127 6.674 1.00 97.06 89 VAL A C 1
ATOM 659 O O . VAL A 1 89 ? 1.607 7.065 5.895 1.00 97.06 89 VAL A O 1
ATOM 662 N N . VAL A 1 90 ? 2.651 5.169 6.476 1.00 97.31 90 VAL A N 1
ATOM 663 C CA . VAL A 1 90 ? 3.454 5.012 5.269 1.00 97.31 90 VAL A CA 1
ATOM 664 C C . VAL A 1 90 ? 2.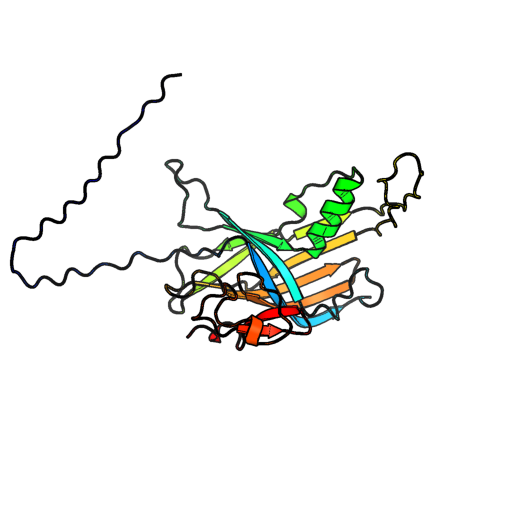968 3.773 4.530 1.00 97.31 90 VAL A C 1
ATOM 666 O O . VAL A 1 90 ? 2.837 2.715 5.144 1.00 97.31 90 VAL A O 1
ATOM 669 N N . ILE A 1 91 ? 2.726 3.904 3.223 1.00 98.12 91 ILE A N 1
ATOM 670 C CA . ILE A 1 91 ? 2.316 2.800 2.345 1.00 98.12 91 ILE A CA 1
ATOM 671 C C . ILE A 1 91 ? 3.354 2.614 1.236 1.00 98.12 91 ILE A C 1
ATOM 673 O O . ILE A 1 91 ? 3.746 3.577 0.573 1.00 98.12 91 ILE A O 1
ATOM 677 N N . LYS A 1 92 ? 3.800 1.369 1.036 1.00 97.81 92 LYS A N 1
ATOM 678 C CA . LYS A 1 92 ? 4.784 0.980 0.014 1.00 97.81 92 LYS A CA 1
ATOM 679 C C . LYS A 1 92 ? 4.231 -0.160 -0.841 1.00 97.81 92 LYS A C 1
ATOM 681 O O . LYS A 1 92 ? 3.937 -1.224 -0.302 1.00 97.81 92 LYS A O 1
ATOM 686 N N . GLY A 1 93 ? 4.102 0.052 -2.150 1.00 97.69 93 GLY A N 1
ATOM 687 C CA . GLY A 1 93 ? 3.664 -0.984 -3.098 1.00 97.69 93 GLY A CA 1
ATOM 688 C C . GLY A 1 93 ? 4.783 -1.958 -3.458 1.00 97.69 93 GLY A C 1
ATOM 689 O O . GLY A 1 93 ? 5.945 -1.558 -3.592 1.00 97.69 93 GLY A O 1
ATOM 690 N N . LEU A 1 94 ? 4.450 -3.240 -3.610 1.00 96.81 94 LEU A N 1
ATOM 691 C CA . LEU A 1 94 ? 5.425 -4.278 -3.937 1.00 96.81 94 LEU A CA 1
ATOM 692 C C . LEU A 1 94 ? 5.986 -4.118 -5.356 1.00 96.81 94 LEU A C 1
ATOM 694 O O . LEU A 1 94 ? 7.199 -4.223 -5.517 1.00 96.81 94 LEU A O 1
ATOM 698 N N . ILE A 1 95 ? 5.154 -3.829 -6.360 1.00 96.75 95 ILE A N 1
ATOM 699 C CA . ILE A 1 95 ? 5.557 -3.632 -7.763 1.00 96.75 95 ILE A CA 1
ATOM 700 C C . ILE A 1 95 ? 6.593 -2.509 -7.851 1.00 96.75 95 ILE A C 1
ATOM 702 O O . ILE A 1 95 ? 7.700 -2.711 -8.353 1.00 96.75 95 ILE A O 1
ATOM 706 N N . MET A 1 96 ? 6.274 -1.344 -7.281 1.00 96.94 96 MET A N 1
ATOM 707 C CA . MET A 1 96 ? 7.193 -0.206 -7.224 1.00 96.94 96 MET A CA 1
ATOM 708 C C . MET A 1 96 ? 8.480 -0.559 -6.458 1.00 96.94 96 MET A C 1
ATOM 710 O O . MET A 1 96 ? 9.587 -0.245 -6.901 1.00 96.94 96 MET A O 1
ATOM 714 N N . GLY A 1 97 ? 8.349 -1.276 -5.337 1.00 95.88 97 GLY A N 1
ATOM 715 C CA . GLY A 1 97 ? 9.480 -1.762 -4.551 1.00 95.88 97 GLY A CA 1
ATOM 716 C C . GLY A 1 97 ? 10.418 -2.692 -5.330 1.00 95.88 97 GLY A C 1
ATOM 717 O O . GLY A 1 97 ? 11.634 -2.591 -5.168 1.00 95.88 97 GLY A O 1
ATOM 718 N N . GLN A 1 98 ? 9.893 -3.558 -6.206 1.00 95.44 98 GLN A N 1
ATOM 719 C CA . GLN A 1 98 ? 10.706 -4.449 -7.045 1.00 95.44 98 GLN A CA 1
ATOM 720 C C . GLN A 1 98 ? 11.530 -3.678 -8.081 1.00 95.44 98 GLN A C 1
ATOM 722 O O . GLN A 1 98 ? 12.718 -3.970 -8.249 1.00 95.44 98 GLN A O 1
ATOM 727 N N . TYR A 1 99 ? 10.948 -2.667 -8.732 1.00 96.12 99 TYR A N 1
ATOM 728 C CA . TYR A 1 99 ? 11.688 -1.804 -9.659 1.00 96.12 99 TYR A CA 1
ATOM 729 C C . TYR A 1 99 ? 12.774 -0.996 -8.941 1.00 96.12 99 TYR A C 1
ATOM 731 O O . TYR A 1 99 ? 13.921 -0.960 -9.392 1.00 96.12 99 TYR A O 1
ATOM 739 N N . HIS A 1 100 ? 12.457 -0.415 -7.780 1.00 94.94 100 HIS A N 1
ATOM 740 C CA . HIS A 1 100 ? 13.439 0.301 -6.964 1.00 94.94 100 HIS A CA 1
ATOM 741 C C . HIS A 1 100 ? 14.597 -0.608 -6.512 1.00 94.94 100 HIS A C 1
ATOM 743 O O . HIS A 1 100 ? 15.771 -0.237 -6.616 1.00 94.94 100 HIS A O 1
ATOM 749 N N . LEU A 1 101 ? 14.289 -1.822 -6.043 1.00 93.75 101 LEU A N 1
ATOM 750 C CA . LEU A 1 101 ? 15.291 -2.798 -5.616 1.00 93.75 101 LEU A CA 1
ATOM 751 C C . LEU A 1 101 ? 16.177 -3.255 -6.781 1.00 93.75 101 LEU A C 1
ATOM 753 O O . LEU A 1 101 ? 17.386 -3.407 -6.606 1.00 93.75 101 LEU A O 1
ATOM 757 N N . THR A 1 102 ? 15.591 -3.460 -7.962 1.00 94.50 102 THR A N 1
ATOM 758 C CA . THR A 1 102 ? 16.327 -3.833 -9.177 1.00 94.50 102 THR A CA 1
ATOM 759 C C . THR A 1 102 ? 17.290 -2.724 -9.587 1.00 94.50 102 THR A C 1
ATOM 761 O O . THR A 1 102 ? 18.479 -2.994 -9.735 1.00 94.50 102 THR A O 1
ATOM 764 N N . ALA A 1 103 ? 16.832 -1.471 -9.652 1.00 94.50 103 ALA A N 1
ATOM 765 C CA . ALA A 1 103 ? 17.691 -0.322 -9.936 1.00 94.50 103 ALA A CA 1
ATOM 766 C C . ALA A 1 103 ? 18.836 -0.174 -8.920 1.00 94.50 103 ALA A C 1
ATOM 768 O O . ALA A 1 103 ? 19.995 -0.025 -9.306 1.00 94.50 103 ALA A O 1
ATOM 769 N N . THR A 1 104 ? 18.538 -0.331 -7.627 1.00 93.75 104 THR A N 1
ATOM 770 C CA . THR A 1 104 ? 19.549 -0.270 -6.559 1.00 93.75 104 THR A CA 1
ATOM 771 C C . THR A 1 104 ? 20.620 -1.353 -6.725 1.00 93.75 104 THR A C 1
ATOM 773 O O . THR A 1 104 ? 21.807 -1.086 -6.542 1.00 93.75 104 THR A O 1
ATOM 776 N N . ARG A 1 105 ? 20.230 -2.581 -7.099 1.00 92.31 105 ARG A N 1
ATOM 777 C CA . ARG A 1 105 ? 21.177 -3.679 -7.376 1.00 92.31 105 ARG A CA 1
ATOM 778 C C . ARG A 1 105 ? 22.074 -3.395 -8.579 1.00 92.31 105 ARG A C 1
ATOM 780 O O . ARG A 1 105 ? 23.220 -3.824 -8.567 1.00 92.31 105 ARG A O 1
ATOM 787 N N . GLN A 1 106 ? 21.574 -2.637 -9.552 1.00 93.50 106 GLN A N 1
ATOM 788 C CA . GLN A 1 106 ? 22.336 -2.162 -10.711 1.00 93.50 106 GLN A CA 1
ATOM 789 C C . GLN A 1 106 ? 23.144 -0.881 -10.423 1.00 93.50 106 GLN A C 1
ATOM 791 O O . GLN A 1 106 ? 23.677 -0.253 -11.333 1.00 93.50 106 GLN A O 1
ATOM 796 N N . GLY A 1 107 ? 23.246 -0.465 -9.154 1.00 93.31 107 GLY A N 1
ATOM 797 C CA . GLY A 1 107 ? 24.030 0.702 -8.749 1.00 93.31 107 GLY A CA 1
ATOM 798 C C . GLY A 1 107 ? 23.382 2.048 -9.078 1.00 93.31 107 GLY A C 1
ATOM 799 O O . GLY A 1 107 ? 24.047 3.079 -8.980 1.00 93.31 107 GLY A O 1
ATOM 800 N N . VAL A 1 108 ? 22.100 2.060 -9.449 1.00 93.75 108 VAL A N 1
ATOM 801 C CA . VAL A 1 108 ? 21.335 3.291 -9.645 1.00 93.75 108 VAL A CA 1
ATOM 802 C C . VAL A 1 108 ? 20.771 3.734 -8.300 1.00 93.75 108 VAL A C 1
ATOM 804 O O . VAL A 1 108 ? 19.881 3.097 -7.737 1.00 93.75 108 VAL A O 1
ATOM 807 N N . GLU A 1 109 ? 21.314 4.829 -7.769 1.00 89.56 109 GLU A N 1
ATOM 808 C CA . GLU A 1 109 ? 20.796 5.450 -6.552 1.00 89.56 109 GLU A CA 1
ATOM 809 C C . GLU A 1 109 ? 19.501 6.211 -6.840 1.00 89.56 109 GLU A C 1
ATOM 811 O O . GLU A 1 109 ? 19.421 7.023 -7.763 1.00 89.56 109 GLU A O 1
ATOM 816 N N . HIS A 1 110 ? 18.496 5.992 -5.998 1.00 87.19 110 HIS A N 1
ATOM 817 C CA . HIS A 1 110 ? 17.245 6.735 -6.019 1.00 87.19 110 HIS A CA 1
ATOM 818 C C . HIS A 1 110 ? 16.732 6.919 -4.588 1.00 87.19 110 HIS A C 1
ATOM 820 O O . HIS A 1 110 ? 16.991 6.085 -3.715 1.00 87.19 110 HIS A O 1
ATOM 826 N N . ASP A 1 111 ? 16.022 8.014 -4.320 1.00 88.81 111 ASP A N 1
ATOM 827 C CA . ASP A 1 111 ? 15.473 8.267 -2.993 1.00 88.81 111 ASP A CA 1
ATOM 828 C C . ASP A 1 111 ? 14.279 7.339 -2.742 1.00 88.81 111 ASP A C 1
ATOM 830 O O . ASP A 1 111 ? 13.181 7.550 -3.251 1.00 88.81 111 ASP A O 1
ATOM 834 N N . ALA A 1 112 ? 14.485 6.322 -1.901 1.00 83.12 112 ALA A N 1
ATOM 835 C CA . ALA A 1 112 ? 13.447 5.375 -1.498 1.00 83.12 112 ALA A CA 1
ATOM 836 C C . ALA A 1 112 ? 12.197 6.052 -0.901 1.00 83.12 112 ALA A C 1
ATOM 838 O O . ALA A 1 112 ? 11.121 5.455 -0.887 1.00 83.12 112 ALA A O 1
ATOM 839 N N . LYS A 1 113 ? 12.309 7.299 -0.413 1.00 87.19 113 LYS A N 1
ATOM 840 C CA . LYS A 1 113 ? 11.158 8.068 0.082 1.00 87.19 113 LYS A CA 1
ATOM 841 C C . LYS A 1 113 ? 10.195 8.476 -1.025 1.00 87.19 113 LYS A C 1
ATOM 843 O O . LYS A 1 113 ? 9.031 8.710 -0.711 1.00 87.19 113 LYS A O 1
ATOM 848 N N . GLN A 1 114 ? 10.666 8.599 -2.267 1.00 89.88 114 GLN A N 1
ATOM 849 C CA . GLN A 1 114 ? 9.803 8.910 -3.406 1.00 89.88 114 GLN A CA 1
ATOM 850 C C . GLN A 1 114 ? 8.875 7.729 -3.686 1.00 89.88 114 GLN A C 1
ATOM 852 O O . GLN A 1 114 ? 7.676 7.930 -3.812 1.00 89.88 114 GLN A O 1
ATOM 857 N N . ALA A 1 115 ? 9.372 6.494 -3.574 1.00 93.56 115 ALA A N 1
ATOM 858 C CA . ALA A 1 115 ? 8.588 5.270 -3.740 1.00 93.56 115 ALA A CA 1
ATOM 859 C C . ALA A 1 115 ? 7.662 4.933 -2.544 1.00 93.56 115 ALA A C 1
ATOM 861 O O . ALA A 1 115 ? 7.424 3.766 -2.231 1.00 93.56 115 ALA A O 1
ATOM 862 N N . THR A 1 116 ? 7.199 5.938 -1.795 1.00 96.31 116 THR A N 1
ATOM 863 C CA . THR A 1 116 ? 6.404 5.759 -0.575 1.00 96.31 116 THR A CA 1
ATOM 864 C C . THR A 1 116 ? 5.334 6.841 -0.433 1.00 96.31 116 THR A C 1
ATOM 866 O O . THR A 1 116 ? 5.661 8.028 -0.298 1.00 96.31 116 THR A O 1
ATOM 869 N N . SER A 1 117 ? 4.071 6.419 -0.330 1.00 97.81 117 SER A N 1
ATOM 870 C CA . SER A 1 117 ? 2.944 7.298 -0.009 1.00 97.81 117 SER A CA 1
ATOM 871 C C . SER A 1 117 ? 2.939 7.616 1.489 1.00 97.81 117 SER A C 1
ATOM 873 O O . SER A 1 117 ? 3.206 6.742 2.320 1.00 97.81 117 SER A O 1
ATOM 875 N N . PHE A 1 118 ? 2.634 8.864 1.842 1.00 97.25 118 PHE A N 1
ATOM 876 C CA . PHE A 1 118 ? 2.585 9.336 3.231 1.00 97.25 118 PHE A CA 1
ATOM 877 C C . PHE A 1 118 ? 1.195 9.881 3.540 1.00 97.25 118 PHE A C 1
ATOM 879 O O . PHE A 1 118 ? 0.762 10.864 2.928 1.00 97.25 118 PHE A O 1
ATOM 886 N N . GLY A 1 119 ? 0.534 9.273 4.521 1.00 96.88 119 GLY A N 1
ATOM 887 C CA . GLY A 1 119 ? -0.778 9.666 5.010 1.00 96.88 119 GLY A CA 1
ATOM 888 C C . GLY A 1 119 ? -0.807 9.961 6.504 1.00 96.88 119 GLY A C 1
ATOM 889 O O . GLY A 1 119 ? 0.095 9.598 7.259 1.00 96.88 119 GLY A O 1
ATOM 890 N N . LYS A 1 120 ? -1.870 10.638 6.926 1.00 96.62 120 LYS A N 1
ATOM 891 C CA . LYS A 1 120 ? -2.116 11.045 8.306 1.00 96.62 120 LYS A CA 1
ATOM 892 C C . LYS A 1 120 ? -3.567 10.800 8.683 1.00 96.62 120 LYS A C 1
ATOM 894 O O . LYS A 1 120 ? -4.467 11.097 7.897 1.00 96.62 120 LYS A O 1
ATOM 899 N N . PHE A 1 121 ? -3.801 10.255 9.875 1.00 96.56 121 PHE A N 1
ATOM 900 C CA . PHE A 1 121 ? -5.162 10.072 10.365 1.00 96.56 121 PHE A CA 1
ATOM 901 C C . PHE A 1 121 ? -5.805 11.429 10.641 1.00 96.56 121 PHE A C 1
ATOM 903 O O . PHE A 1 121 ? -5.192 12.320 11.234 1.00 96.56 121 PHE A O 1
ATOM 910 N N . THR A 1 122 ? -7.060 11.584 10.228 1.00 95.50 122 THR A N 1
ATOM 911 C CA . THR A 1 122 ? -7.808 12.835 10.416 1.00 95.50 122 THR A CA 1
ATOM 912 C C . THR A 1 122 ? -8.260 13.031 11.863 1.00 95.50 122 THR A C 1
ATOM 914 O O . THR A 1 122 ? -8.552 14.151 12.281 1.00 95.50 122 THR A O 1
ATOM 917 N N . THR A 1 123 ? -8.341 11.942 12.632 1.00 93.00 123 THR A N 1
ATOM 918 C CA . THR A 1 123 ? -8.743 11.915 14.042 1.00 93.00 123 THR A CA 1
ATOM 919 C C . THR A 1 123 ? -7.813 11.015 14.854 1.00 93.00 123 THR A C 1
ATOM 921 O O . THR A 1 123 ? -7.193 10.096 14.326 1.00 93.00 123 THR A O 1
ATOM 924 N N . SER A 1 124 ? -7.723 11.273 16.162 1.00 93.94 124 SER A N 1
ATOM 925 C CA . SER A 1 124 ? -6.943 10.443 17.090 1.00 93.94 124 SER A CA 1
ATOM 926 C C . SER A 1 124 ? -7.628 9.125 17.433 1.00 93.94 124 SER A C 1
ATOM 928 O O . SER A 1 124 ? -6.956 8.169 17.797 1.00 93.94 124 SER A O 1
ATOM 930 N N . THR A 1 125 ? -8.957 9.084 17.354 1.00 94.75 125 THR A N 1
ATOM 931 C CA . THR A 1 125 ? -9.802 7.952 17.747 1.00 94.75 125 THR A CA 1
ATOM 932 C C . THR A 1 125 ? -10.762 7.605 16.607 1.00 94.75 125 THR A C 1
ATOM 934 O O . THR A 1 125 ? -11.090 8.499 15.808 1.00 94.75 125 THR A O 1
ATOM 937 N N . PRO A 1 126 ? -11.191 6.334 16.499 1.00 95.50 126 PRO A N 1
ATOM 938 C CA . PRO A 1 126 ? -12.183 5.924 15.516 1.00 95.50 126 PRO A CA 1
ATOM 939 C C . PRO A 1 126 ? -13.509 6.657 15.728 1.00 95.50 126 PRO A C 1
ATOM 941 O O . PRO A 1 126 ? -13.847 7.052 16.846 1.00 95.50 126 PRO A O 1
ATOM 944 N N . ASP A 1 127 ? -14.282 6.822 14.658 1.00 94.94 127 ASP A N 1
ATOM 945 C CA . ASP A 1 127 ? -15.641 7.347 14.758 1.00 94.94 127 ASP A CA 1
ATOM 946 C C . ASP A 1 127 ? -16.603 6.350 15.448 1.00 94.94 127 ASP A C 1
ATOM 948 O O . ASP A 1 127 ? -16.226 5.262 15.887 1.00 94.94 127 ASP A O 1
ATOM 952 N N . ASN A 1 128 ? -17.892 6.699 15.526 1.00 93.75 128 ASN A N 1
ATOM 953 C CA . ASN A 1 128 ? -18.909 5.836 16.144 1.00 93.75 128 ASN A CA 1
ATOM 954 C C . ASN A 1 128 ? -19.118 4.490 15.422 1.00 93.75 128 ASN A C 1
ATOM 956 O O . ASN A 1 128 ? -19.801 3.623 15.961 1.00 93.75 128 ASN A O 1
ATOM 960 N N . ASN A 1 129 ? -18.575 4.327 14.216 1.00 92.62 129 ASN A N 1
ATOM 961 C CA . ASN A 1 129 ? -18.612 3.089 13.447 1.00 92.62 129 ASN A CA 1
ATOM 962 C C . ASN A 1 129 ? -17.279 2.332 13.514 1.00 92.62 129 ASN A C 1
ATOM 964 O O . ASN A 1 129 ? -17.145 1.320 12.837 1.00 92.62 129 ASN A O 1
ATOM 968 N N . GLY A 1 130 ? -16.298 2.794 14.296 1.00 93.94 130 GLY A N 1
ATOM 969 C CA . GLY A 1 130 ? -14.968 2.190 14.336 1.00 93.94 130 GLY A CA 1
ATOM 970 C C . GLY A 1 130 ? -14.109 2.545 13.123 1.00 93.94 130 GLY A C 1
ATOM 971 O O . GLY A 1 130 ? -13.188 1.804 12.802 1.00 93.94 130 GLY A O 1
ATOM 972 N N . VAL A 1 131 ? -14.397 3.643 12.419 1.00 95.69 131 VAL A N 1
ATOM 973 C CA . VAL A 1 131 ? -13.650 4.042 11.220 1.00 95.69 131 VAL A CA 1
ATOM 974 C C . VAL A 1 131 ? -12.633 5.130 11.546 1.00 95.69 131 VAL A C 1
ATOM 976 O O . VAL A 1 131 ? -12.954 6.151 12.154 1.00 95.69 131 VAL A O 1
ATOM 979 N N . CYS A 1 132 ? -11.406 4.924 11.077 1.00 96.38 132 CYS A N 1
ATOM 980 C CA . CYS A 1 132 ? -10.323 5.896 11.081 1.00 96.38 132 CYS A CA 1
ATOM 981 C C . CYS A 1 132 ? -10.021 6.335 9.648 1.00 96.38 132 CYS A C 1
ATOM 983 O O . CYS A 1 132 ? -9.495 5.551 8.858 1.00 96.38 132 CYS A O 1
ATOM 985 N N . ALA A 1 133 ? -10.348 7.581 9.309 1.00 97.19 133 ALA A N 1
ATOM 986 C CA . ALA A 1 133 ? -10.054 8.141 7.993 1.00 97.19 133 ALA A CA 1
ATOM 987 C C . ALA A 1 133 ? -8.605 8.646 7.906 1.00 97.19 133 ALA A C 1
ATOM 989 O O . ALA A 1 133 ? -8.056 9.181 8.874 1.00 97.19 133 ALA A O 1
ATOM 990 N N . LEU A 1 134 ? -7.999 8.469 6.734 1.00 96.62 134 LEU A N 1
ATOM 991 C CA . LEU A 1 134 ? -6.616 8.811 6.427 1.00 96.62 134 LEU A CA 1
ATOM 992 C C . LEU A 1 134 ? -6.574 9.755 5.215 1.00 96.62 134 LEU A C 1
ATOM 994 O O . LEU A 1 134 ? -7.178 9.475 4.180 1.00 96.62 134 LEU A O 1
ATOM 998 N N . GLU A 1 135 ? -5.830 10.852 5.334 1.00 97.38 135 GLU A N 1
ATOM 999 C CA . GLU A 1 135 ? -5.556 11.786 4.237 1.00 97.38 135 GLU A CA 1
ATOM 1000 C C . GLU A 1 135 ? -4.086 11.707 3.828 1.00 97.38 135 GLU A C 1
ATOM 1002 O O . GLU A 1 135 ? -3.199 11.681 4.683 1.00 97.38 135 GLU A O 1
ATOM 1007 N N . PHE A 1 136 ? -3.814 11.693 2.522 1.00 97.31 136 PHE A N 1
ATOM 1008 C CA . PHE A 1 136 ? -2.454 11.633 1.992 1.00 97.31 136 PHE A CA 1
ATOM 1009 C C . PHE A 1 136 ? -1.901 13.025 1.716 1.00 97.31 136 PHE A C 1
ATOM 1011 O O . PHE A 1 136 ? -2.530 13.853 1.064 1.00 97.31 136 PHE A O 1
ATOM 1018 N N . SER A 1 137 ? -0.691 13.275 2.214 1.00 94.81 137 SER A N 1
ATOM 1019 C CA . SER A 1 137 ? 0.061 14.500 1.926 1.00 94.81 137 SER A CA 1
ATOM 1020 C C . SER A 1 137 ? 1.040 14.335 0.766 1.00 94.81 137 SER A C 1
ATOM 1022 O O . SER A 1 137 ? 1.602 15.325 0.299 1.00 94.81 137 SER A O 1
ATOM 1024 N N . ARG A 1 138 ? 1.311 13.088 0.361 1.00 96.38 138 ARG A N 1
ATOM 1025 C CA . ARG A 1 138 ? 2.249 12.759 -0.711 1.00 96.38 138 ARG A CA 1
ATOM 1026 C C . ARG A 1 138 ? 1.934 11.393 -1.315 1.00 96.38 138 ARG A C 1
ATOM 1028 O O . ARG A 1 138 ? 1.795 10.418 -0.569 1.00 96.38 138 ARG A O 1
ATOM 1035 N N . ASP A 1 139 ? 1.929 11.345 -2.637 1.00 97.81 139 ASP A N 1
ATOM 1036 C CA . ASP A 1 139 ? 1.828 10.122 -3.430 1.00 97.81 139 ASP A CA 1
ATOM 1037 C C . ASP A 1 139 ? 3.184 9.406 -3.513 1.00 97.81 139 ASP A C 1
ATOM 1039 O O . ASP A 1 139 ? 4.228 9.974 -3.177 1.00 97.81 139 ASP A O 1
ATOM 1043 N N . ALA A 1 140 ? 3.178 8.137 -3.918 1.00 98.12 140 ALA A N 1
ATOM 1044 C CA . ALA A 1 140 ? 4.422 7.456 -4.255 1.00 98.12 140 ALA A CA 1
ATOM 1045 C C . ALA A 1 140 ? 4.752 7.725 -5.725 1.00 98.12 140 ALA A C 1
ATOM 1047 O O . ALA A 1 140 ? 3.899 7.552 -6.588 1.00 98.12 140 ALA A O 1
ATOM 1048 N N . GLU A 1 141 ? 5.989 8.109 -6.005 1.00 97.69 141 GLU A N 1
ATOM 1049 C CA . GLU A 1 141 ? 6.511 8.392 -7.337 1.00 97.69 141 GLU A CA 1
ATOM 1050 C C . GLU A 1 141 ? 7.836 7.649 -7.528 1.00 97.69 141 GLU A C 1
ATOM 1052 O O . GLU A 1 141 ? 8.717 7.678 -6.666 1.00 97.69 141 GLU A O 1
ATOM 1057 N N . LEU A 1 142 ? 7.991 6.986 -8.669 1.00 96.88 142 LEU A N 1
ATOM 1058 C CA . LEU A 1 142 ? 9.209 6.287 -9.056 1.00 96.88 142 LEU A CA 1
ATOM 1059 C C . LEU A 1 142 ? 9.520 6.611 -10.514 1.00 96.88 142 LEU A C 1
ATOM 1061 O O . LEU A 1 142 ? 8.782 6.201 -11.406 1.00 96.88 142 LEU A O 1
ATOM 1065 N N . ASN A 1 143 ? 10.634 7.304 -10.742 1.00 96.50 143 ASN A N 1
ATOM 1066 C CA . ASN A 1 143 ? 11.125 7.617 -12.079 1.00 96.50 143 ASN A CA 1
ATOM 1067 C C . ASN A 1 143 ? 12.524 7.019 -12.257 1.00 96.50 143 ASN A C 1
ATOM 1069 O O . ASN A 1 143 ? 13.464 7.392 -11.554 1.00 96.50 143 ASN A O 1
ATOM 1073 N N . LEU A 1 144 ? 12.640 6.055 -13.164 1.00 95.94 144 LEU A N 1
ATOM 1074 C CA . LEU A 1 144 ? 13.864 5.329 -13.468 1.00 95.94 144 LEU A CA 1
ATOM 1075 C C . LEU A 1 144 ? 14.120 5.373 -14.971 1.00 95.94 144 LEU A C 1
ATOM 1077 O O . LEU A 1 144 ? 13.229 5.099 -15.779 1.00 95.94 144 LEU A O 1
ATOM 1081 N N . GLU A 1 145 ? 15.365 5.653 -15.341 1.00 96.25 145 GLU A N 1
ATOM 1082 C CA . GLU A 1 145 ? 15.827 5.462 -16.712 1.00 96.25 145 GLU A CA 1
ATOM 1083 C C . GLU A 1 145 ? 15.875 3.967 -17.070 1.00 96.25 145 GLU A C 1
ATOM 1085 O O . GLU A 1 145 ? 15.843 3.088 -16.204 1.00 96.25 145 GLU A O 1
ATOM 1090 N N . GLU A 1 146 ? 15.945 3.675 -18.368 1.00 96.44 146 GLU A N 1
ATOM 1091 C CA . GLU A 1 146 ? 16.148 2.312 -18.856 1.00 96.44 146 GLU A CA 1
ATOM 1092 C C . GLU A 1 146 ? 17.475 1.746 -18.330 1.00 96.44 146 GLU A C 1
ATOM 1094 O O . GLU A 1 146 ? 18.528 2.380 -18.440 1.00 96.44 146 GLU A O 1
ATOM 1099 N N . LEU A 1 147 ? 17.428 0.528 -17.790 1.00 96.25 147 LEU A N 1
ATOM 1100 C CA . LEU A 1 147 ? 18.610 -0.229 -17.400 1.00 96.25 147 LEU A CA 1
ATOM 1101 C C . LEU A 1 147 ? 18.938 -1.225 -18.518 1.00 96.25 147 LEU A C 1
ATOM 1103 O O . LEU A 1 147 ? 18.103 -2.084 -18.826 1.00 96.25 147 LEU A O 1
ATOM 1107 N N . PRO A 1 148 ? 20.130 -1.150 -19.133 1.00 95.50 148 PRO A N 1
ATOM 1108 C CA . PRO A 1 148 ? 20.486 -2.041 -20.226 1.00 95.50 148 PRO A CA 1
ATOM 1109 C C . PRO A 1 148 ? 20.616 -3.488 -19.740 1.00 95.50 148 PRO A C 1
ATOM 1111 O O . PRO A 1 148 ? 20.953 -3.750 -18.587 1.00 95.50 148 PRO A O 1
ATOM 1114 N N . ALA A 1 149 ? 20.384 -4.438 -20.644 1.00 94.81 149 ALA A N 1
ATOM 1115 C CA . ALA A 1 149 ? 20.679 -5.840 -20.380 1.00 94.81 149 ALA A CA 1
ATOM 1116 C C . ALA A 1 149 ? 22.187 -6.057 -20.200 1.00 94.81 149 ALA A C 1
ATOM 1118 O O . ALA A 1 149 ? 22.995 -5.523 -20.967 1.00 94.81 149 ALA A O 1
ATOM 1119 N N . GLU A 1 150 ? 22.554 -6.905 -19.245 1.00 90.69 150 GLU A N 1
ATOM 1120 C CA . GLU A 1 150 ? 23.934 -7.315 -19.012 1.00 90.69 150 GLU A CA 1
ATOM 1121 C C . GLU A 1 150 ? 24.077 -8.810 -19.320 1.00 90.69 150 GLU A C 1
ATOM 1123 O O . GLU A 1 150 ? 23.394 -9.643 -18.710 1.00 90.69 150 GLU A O 1
ATOM 1128 N N . PRO A 1 151 ? 24.924 -9.183 -20.296 1.00 87.31 151 PRO A N 1
ATOM 1129 C CA . PRO A 1 151 ? 25.163 -10.582 -20.597 1.00 87.31 151 PRO A CA 1
ATOM 1130 C C . PRO A 1 151 ? 25.928 -11.247 -19.451 1.00 87.31 151 PRO A C 1
ATOM 1132 O O . PRO A 1 151 ? 26.755 -10.616 -18.796 1.00 87.31 151 PRO A O 1
ATOM 1135 N N . ASP A 1 152 ? 25.709 -12.550 -19.283 1.00 83.44 152 ASP A N 1
ATOM 1136 C CA . ASP A 1 152 ? 26.554 -13.385 -18.431 1.00 83.44 152 ASP A CA 1
ATOM 1137 C C . ASP A 1 152 ? 28.012 -13.277 -18.916 1.00 83.44 152 ASP A C 1
ATOM 1139 O O . ASP A 1 152 ? 28.327 -13.570 -20.077 1.00 83.44 152 ASP A O 1
ATOM 1143 N N . ASN A 1 153 ? 28.889 -12.786 -18.041 1.00 76.81 153 ASN A N 1
ATOM 1144 C CA . ASN A 1 153 ? 30.302 -12.578 -18.342 1.00 76.81 153 ASN A CA 1
ATOM 1145 C C . ASN A 1 153 ? 31.152 -13.832 -18.053 1.00 76.81 153 ASN A C 1
ATOM 1147 O O . ASN A 1 153 ? 32.329 -13.861 -18.416 1.00 76.81 153 ASN A O 1
ATOM 1151 N N . GLY A 1 154 ? 30.571 -14.874 -17.443 1.00 72.12 154 GLY A N 1
ATOM 1152 C CA . GLY A 1 154 ? 31.222 -16.138 -17.106 1.00 72.12 154 GLY A CA 1
ATOM 1153 C C . GLY A 1 154 ? 32.404 -16.025 -16.135 1.00 72.12 154 GLY A C 1
ATOM 1154 O O . GLY A 1 154 ? 33.125 -17.011 -15.956 1.00 72.12 154 GLY A O 1
ATOM 1155 N N . GLU A 1 155 ? 32.650 -14.851 -15.541 1.00 71.56 155 GLU A N 1
ATOM 1156 C CA . GLU A 1 155 ? 33.805 -14.608 -14.667 1.00 71.56 155 GLU A CA 1
ATOM 1157 C C . GLU A 1 155 ? 33.554 -15.080 -13.231 1.00 71.56 155 GLU A C 1
ATOM 1159 O O . GLU A 1 155 ? 34.500 -15.476 -12.540 1.00 71.56 155 GLU A O 1
ATOM 1164 N N . THR A 1 156 ? 32.291 -15.149 -12.803 1.00 59.72 156 THR A N 1
ATOM 1165 C CA . THR A 1 156 ? 31.893 -15.846 -11.580 1.00 59.72 156 THR A CA 1
ATOM 1166 C C . THR A 1 156 ? 30.721 -16.782 -11.873 1.00 59.72 156 THR A C 1
ATOM 1168 O O . THR A 1 156 ? 29.836 -16.470 -12.660 1.00 59.72 156 THR A O 1
ATOM 1171 N N . GLY A 1 157 ? 30.710 -17.972 -11.266 1.00 61.47 157 GLY A N 1
ATOM 1172 C CA . GLY A 1 157 ? 29.633 -18.953 -11.469 1.00 61.47 157 GLY A CA 1
ATOM 1173 C C . GLY A 1 157 ? 28.271 -18.539 -10.894 1.00 61.47 157 GLY A C 1
ATOM 1174 O O . GLY A 1 157 ? 27.344 -19.342 -10.962 1.00 61.47 157 GLY A O 1
ATOM 1175 N N . ASP A 1 158 ? 28.175 -17.330 -10.330 1.00 67.12 158 ASP A N 1
ATOM 1176 C CA . ASP A 1 158 ? 27.013 -16.797 -9.618 1.00 67.12 158 ASP A CA 1
ATOM 1177 C C . ASP A 1 158 ? 26.408 -15.543 -10.299 1.00 67.12 158 ASP A C 1
ATOM 1179 O O . ASP A 1 158 ? 25.344 -15.087 -9.876 1.00 67.12 158 ASP A O 1
ATOM 1183 N N . ASP A 1 159 ? 27.026 -15.001 -11.361 1.00 70.69 159 ASP A N 1
ATOM 1184 C CA . ASP A 1 159 ? 26.512 -13.825 -12.082 1.00 70.69 159 ASP A CA 1
ATOM 1185 C C . ASP A 1 159 ? 25.429 -14.240 -13.091 1.00 70.69 159 ASP A C 1
ATOM 1187 O O . ASP A 1 159 ? 25.686 -14.512 -14.264 1.00 70.69 159 ASP A O 1
ATOM 1191 N N . ALA A 1 160 ? 24.177 -14.314 -12.630 1.00 80.12 160 ALA A N 1
ATOM 1192 C CA . ALA A 1 160 ? 23.046 -14.530 -13.528 1.00 80.12 160 ALA A CA 1
ATOM 1193 C C . ALA A 1 160 ? 22.913 -13.352 -14.518 1.00 80.12 160 ALA A C 1
ATOM 1195 O O . ALA A 1 160 ? 23.017 -12.197 -14.095 1.00 80.12 160 ALA A O 1
ATOM 1196 N N . PRO A 1 161 ? 22.629 -13.606 -15.812 1.00 87.69 161 PRO A N 1
ATOM 1197 C CA . PRO A 1 161 ? 22.438 -12.534 -16.783 1.00 87.69 161 PRO A CA 1
ATOM 1198 C C . PRO A 1 161 ? 21.284 -11.621 -16.355 1.00 87.69 161 PRO A C 1
ATOM 1200 O O . PRO A 1 161 ? 20.210 -12.101 -15.977 1.00 87.69 161 PRO A O 1
ATOM 1203 N N . PHE A 1 162 ? 21.482 -10.307 -16.457 1.00 91.25 162 PHE A N 1
ATOM 1204 C CA . PHE A 1 162 ? 20.429 -9.327 -16.207 1.00 91.25 162 PHE A CA 1
ATOM 1205 C C . PHE A 1 162 ? 19.711 -9.017 -17.527 1.00 91.25 162 PHE A C 1
ATOM 1207 O O . PHE A 1 162 ? 20.339 -8.524 -18.464 1.00 91.25 162 PHE A O 1
ATOM 1214 N N . PRO A 1 163 ? 18.397 -9.273 -17.644 1.00 92.19 163 PRO A N 1
ATOM 1215 C CA . PRO A 1 163 ? 17.674 -9.071 -18.900 1.00 92.19 163 PRO A CA 1
ATOM 1216 C C . PRO A 1 163 ? 17.465 -7.594 -19.277 1.00 92.19 163 PRO A C 1
ATOM 1218 O O . PRO A 1 163 ? 16.950 -7.326 -20.360 1.00 92.19 163 PRO A O 1
ATOM 1221 N N . GLY A 1 164 ? 17.859 -6.649 -18.420 1.00 94.19 164 GLY A N 1
ATOM 1222 C CA . GLY A 1 164 ? 17.515 -5.237 -18.552 1.00 94.19 164 GLY A CA 1
ATOM 1223 C C . GLY A 1 164 ? 16.212 -4.900 -17.827 1.00 94.19 164 GLY A C 1
ATOM 1224 O O . GLY A 1 164 ? 15.471 -5.781 -17.386 1.00 94.19 164 GLY A O 1
ATOM 1225 N N . GLN A 1 165 ? 15.932 -3.607 -17.706 1.00 95.12 165 GLN A N 1
ATOM 1226 C CA . GLN A 1 165 ? 14.671 -3.071 -17.204 1.00 95.12 165 GLN A CA 1
ATOM 1227 C C . GLN A 1 165 ? 14.277 -1.881 -18.083 1.00 95.12 165 GLN A C 1
ATOM 1229 O O . GLN A 1 165 ? 15.119 -1.012 -18.311 1.00 95.12 165 GLN A O 1
ATOM 1234 N N . PRO A 1 166 ? 13.028 -1.796 -18.572 1.00 94.88 166 PRO A N 1
ATOM 1235 C CA . PRO A 1 166 ? 12.589 -0.615 -19.304 1.00 94.88 166 PRO A CA 1
ATOM 1236 C C . PRO A 1 166 ? 12.624 0.628 -18.405 1.00 94.88 166 PRO A C 1
ATOM 1238 O O . PRO A 1 166 ? 12.651 0.519 -17.177 1.00 94.88 166 PRO A O 1
ATOM 1241 N N . ALA A 1 167 ? 12.580 1.814 -19.014 1.00 95.94 167 ALA A N 1
ATOM 1242 C CA . ALA A 1 167 ? 12.316 3.035 -18.261 1.00 95.94 167 ALA A CA 1
ATOM 1243 C C . ALA A 1 167 ? 10.967 2.917 -17.527 1.00 95.94 167 ALA A C 1
ATOM 1245 O O . ALA A 1 167 ? 9.996 2.383 -18.079 1.00 95.94 167 ALA A O 1
ATOM 1246 N N . ILE A 1 168 ? 10.926 3.399 -16.287 1.00 96.88 168 ILE A N 1
ATOM 1247 C CA . ILE A 1 168 ? 9.750 3.357 -15.415 1.00 96.88 168 ILE A CA 1
ATOM 1248 C C . ILE A 1 168 ? 9.402 4.782 -15.009 1.00 96.88 168 ILE A C 1
ATOM 1250 O O . ILE A 1 168 ? 10.241 5.493 -14.469 1.00 96.88 168 ILE A O 1
ATOM 1254 N N . ASP A 1 169 ? 8.156 5.169 -15.226 1.00 97.00 169 ASP A N 1
ATOM 1255 C CA . ASP A 1 169 ? 7.536 6.369 -14.682 1.00 97.00 169 ASP A CA 1
ATOM 1256 C C . ASP A 1 169 ? 6.231 5.935 -14.018 1.00 97.00 169 ASP A C 1
ATOM 1258 O O . ASP A 1 169 ? 5.251 5.628 -14.702 1.00 97.00 169 ASP A O 1
ATOM 1262 N N . MET A 1 170 ? 6.269 5.772 -12.695 1.00 97.81 170 MET A N 1
ATOM 1263 C CA . MET A 1 170 ? 5.182 5.187 -11.917 1.00 97.81 170 MET A CA 1
ATOM 1264 C C . MET A 1 170 ? 4.715 6.131 -10.812 1.00 97.81 170 MET A C 1
ATOM 1266 O O . MET A 1 170 ? 5.529 6.625 -10.031 1.00 97.81 170 MET A O 1
ATOM 1270 N N . THR A 1 171 ? 3.400 6.300 -10.688 1.00 98.44 171 THR A N 1
ATOM 1271 C CA . THR A 1 171 ? 2.757 7.045 -9.599 1.00 98.44 171 THR A CA 1
ATOM 1272 C C . THR A 1 171 ? 1.687 6.183 -8.936 1.00 98.44 171 THR A C 1
ATOM 1274 O O . THR A 1 171 ? 0.950 5.476 -9.620 1.00 98.44 171 THR A O 1
ATOM 1277 N N . VAL A 1 172 ? 1.601 6.234 -7.606 1.00 98.44 172 VAL A N 1
ATOM 1278 C CA . VAL A 1 172 ? 0.553 5.579 -6.812 1.00 98.44 172 VAL A CA 1
ATOM 1279 C C . VAL A 1 172 ? -0.037 6.591 -5.836 1.00 98.44 172 VAL A C 1
ATOM 1281 O O . VAL A 1 172 ? 0.638 7.026 -4.894 1.00 98.44 172 VAL A O 1
ATOM 1284 N N . ALA A 1 173 ? -1.299 6.943 -6.062 1.00 98.44 173 ALA A N 1
ATOM 1285 C CA . ALA A 1 173 ? -2.042 7.931 -5.293 1.00 98.44 173 ALA A CA 1
ATOM 1286 C C . ALA A 1 173 ? -3.236 7.282 -4.588 1.00 98.44 173 ALA A C 1
ATOM 1288 O O . ALA A 1 173 ? -3.979 6.490 -5.167 1.00 98.44 173 ALA A O 1
ATOM 1289 N N . TRP A 1 174 ? -3.422 7.634 -3.319 1.00 98.56 174 TRP A N 1
ATOM 1290 C CA . TRP A 1 174 ? -4.482 7.095 -2.472 1.00 98.56 174 TRP A CA 1
ATOM 1291 C C . TRP A 1 174 ? -5.474 8.195 -2.116 1.00 98.56 174 TRP A C 1
ATOM 1293 O O . TRP A 1 174 ? -5.088 9.310 -1.759 1.00 98.56 174 TRP A O 1
ATOM 1303 N N . SER A 1 175 ? -6.765 7.878 -2.142 1.00 98.50 175 SER A N 1
ATOM 1304 C CA . SER A 1 175 ? -7.806 8.779 -1.647 1.00 98.50 175 SER A CA 1
ATOM 1305 C C . SER A 1 175 ? -8.915 8.024 -0.922 1.00 98.50 175 SER A C 1
ATOM 1307 O O . SER A 1 175 ? -9.003 6.798 -0.991 1.00 98.50 175 SER A O 1
ATOM 1309 N N . ASN A 1 176 ? -9.734 8.754 -0.155 1.00 97.62 176 ASN A N 1
ATOM 1310 C CA . ASN A 1 176 ? -10.839 8.199 0.640 1.00 97.62 176 ASN A CA 1
ATOM 1311 C C . ASN A 1 176 ? -10.434 6.977 1.486 1.00 97.62 176 ASN A C 1
ATOM 1313 O O . ASN A 1 176 ? -11.205 6.033 1.645 1.00 97.62 176 ASN A O 1
ATOM 1317 N N . THR A 1 177 ? -9.204 6.978 2.002 1.00 97.94 177 THR A N 1
ATOM 1318 C CA . THR A 1 177 ? -8.640 5.825 2.699 1.00 97.94 177 THR A CA 1
ATOM 1319 C C . THR A 1 177 ? -9.182 5.737 4.117 1.00 97.94 177 THR A C 1
ATOM 1321 O O . THR A 1 177 ? -9.215 6.723 4.855 1.00 97.94 177 THR A O 1
ATOM 1324 N N . GLN A 1 178 ? -9.623 4.546 4.499 1.00 97.12 178 GLN A N 1
ATOM 1325 C CA . GLN A 1 178 ? -10.266 4.265 5.775 1.00 97.12 178 GLN A CA 1
ATOM 1326 C C . GLN A 1 178 ? -9.739 2.955 6.346 1.00 97.12 178 GLN A C 1
ATOM 1328 O O . GLN A 1 178 ? -9.603 1.975 5.618 1.00 97.12 178 GLN A O 1
ATOM 1333 N N . PHE A 1 179 ? -9.493 2.932 7.653 1.00 96.81 179 PHE A N 1
ATOM 1334 C CA . PHE A 1 179 ? -9.165 1.728 8.411 1.00 96.81 179 PHE A CA 1
ATOM 1335 C C . PHE A 1 179 ? -10.270 1.418 9.407 1.00 96.81 179 PHE A C 1
ATOM 1337 O O . PHE A 1 179 ? -10.801 2.324 10.054 1.00 96.81 179 PHE A O 1
ATOM 1344 N N . TYR A 1 180 ? -10.580 0.135 9.558 1.00 95.75 180 TYR A N 1
ATOM 1345 C CA . TYR A 1 180 ? -11.502 -0.329 10.584 1.00 95.75 180 TYR A CA 1
ATOM 1346 C C . TYR A 1 180 ? -10.737 -0.661 11.866 1.00 95.75 180 TYR A C 1
ATOM 1348 O O . TYR A 1 180 ? -9.880 -1.546 11.874 1.00 95.75 180 TYR A O 1
ATOM 1356 N N . VAL A 1 181 ? -11.032 0.080 12.931 1.00 95.06 181 VAL A N 1
ATOM 1357 C CA . VAL A 1 181 ? -10.365 0.027 14.232 1.00 95.06 181 VAL A CA 1
ATOM 1358 C C . VAL A 1 181 ? -11.418 -0.116 15.334 1.00 95.06 181 VAL A C 1
ATOM 1360 O O . VAL A 1 181 ? -12.051 0.845 15.771 1.00 95.06 181 VAL A O 1
ATOM 1363 N N . THR A 1 182 ? -11.584 -1.347 15.798 1.00 93.56 182 THR A N 1
ATOM 1364 C CA . THR A 1 182 ? -12.436 -1.761 16.917 1.00 93.56 182 THR A CA 1
ATOM 1365 C C . THR A 1 182 ? -11.627 -2.614 17.900 1.00 93.56 182 THR A C 1
ATOM 1367 O O . THR A 1 182 ? -10.487 -2.982 17.595 1.00 93.56 182 THR A O 1
ATOM 1370 N N . PRO A 1 183 ? -12.169 -2.968 19.085 1.00 91.19 183 PRO A N 1
ATOM 1371 C CA . PRO A 1 183 ? -11.441 -3.821 20.022 1.00 91.19 183 PRO A CA 1
ATOM 1372 C C . PRO A 1 183 ? -11.106 -5.188 19.415 1.00 91.19 183 PRO A C 1
ATOM 1374 O O . PRO A 1 183 ? -10.045 -5.739 19.711 1.00 91.19 183 PRO A O 1
ATOM 1377 N N . ASP A 1 184 ? -11.985 -5.687 18.542 1.00 90.56 184 ASP A N 1
ATOM 1378 C CA . ASP A 1 184 ? -11.844 -6.972 17.862 1.00 90.56 184 ASP A CA 1
ATOM 1379 C C . ASP A 1 184 ? -11.008 -6.876 16.582 1.00 90.56 184 ASP A C 1
ATOM 1381 O O . ASP A 1 184 ? -10.337 -7.841 16.231 1.00 90.56 184 ASP A O 1
ATOM 1385 N N . VAL A 1 185 ? -10.997 -5.729 15.894 1.00 91.94 185 VAL A N 1
ATOM 1386 C CA . VAL A 1 185 ? -10.261 -5.529 14.637 1.00 91.94 185 VAL A CA 1
ATOM 1387 C C . VAL A 1 185 ? -9.425 -4.258 14.722 1.00 91.94 185 VAL A C 1
ATOM 1389 O O . VAL A 1 185 ? -9.919 -3.163 14.492 1.00 91.94 185 VAL A O 1
ATOM 1392 N N . GLN A 1 186 ? -8.135 -4.385 15.021 1.00 92.75 186 GLN A N 1
ATOM 1393 C CA . GLN A 1 186 ? -7.261 -3.235 15.280 1.00 92.75 186 GLN A CA 1
ATOM 1394 C C . GLN A 1 186 ? -6.528 -2.784 14.013 1.00 92.75 186 GLN A C 1
ATOM 1396 O O . GLN A 1 186 ? -5.313 -2.932 13.890 1.00 92.75 186 GLN A O 1
ATOM 1401 N N . GLY A 1 187 ? -7.284 -2.267 13.043 1.00 94.38 187 GLY A N 1
ATOM 1402 C CA . GLY A 1 187 ? -6.721 -1.749 11.799 1.00 94.38 187 GLY A CA 1
ATOM 1403 C C . GLY A 1 187 ? -6.329 -2.831 10.799 1.00 94.38 187 GLY A C 1
ATOM 1404 O O . GLY A 1 187 ? -5.543 -2.544 9.913 1.00 94.38 187 GLY A O 1
ATOM 1405 N N . TYR A 1 188 ? -6.846 -4.060 10.921 1.00 96.50 188 TYR A N 1
ATOM 1406 C CA . TYR A 1 188 ? -6.538 -5.160 9.991 1.00 96.50 188 TYR A CA 1
ATOM 1407 C C . TYR A 1 188 ? -7.248 -5.057 8.640 1.00 96.50 188 TYR A C 1
ATOM 1409 O O . TYR A 1 188 ? -6.915 -5.796 7.718 1.00 96.50 188 TYR A O 1
ATOM 1417 N N . MET A 1 189 ? -8.240 -4.177 8.530 1.00 96.25 189 MET A N 1
ATOM 1418 C CA . MET A 1 189 ? -9.038 -3.996 7.323 1.00 96.25 189 MET A CA 1
ATOM 1419 C C . MET A 1 189 ? -8.956 -2.548 6.869 1.00 96.25 189 MET A C 1
ATOM 1421 O O . MET A 1 189 ? -9.042 -1.636 7.699 1.00 96.25 189 MET A O 1
ATOM 1425 N N . MET A 1 190 ? -8.847 -2.344 5.560 1.00 96.94 190 MET A N 1
ATOM 1426 C CA . MET A 1 190 ? -8.894 -1.016 4.959 1.00 96.94 190 MET A CA 1
ATOM 1427 C C . MET A 1 190 ? -9.720 -0.982 3.681 1.00 96.94 190 MET A C 1
ATOM 1429 O O . MET A 1 190 ? -9.839 -1.984 2.979 1.00 96.94 190 MET A O 1
ATOM 1433 N N . THR A 1 191 ? -10.224 0.202 3.356 1.00 97.31 191 THR A N 1
ATOM 1434 C CA . THR A 1 191 ? -10.753 0.538 2.031 1.00 97.31 191 THR A CA 1
ATOM 1435 C C . THR A 1 191 ? -10.146 1.838 1.547 1.00 97.31 191 THR A C 1
ATOM 1437 O O . THR A 1 191 ? -9.825 2.708 2.357 1.00 97.31 191 THR A O 1
ATOM 1440 N N . ALA A 1 192 ? -10.015 1.995 0.238 1.00 98.19 192 ALA A N 1
ATOM 1441 C CA . ALA A 1 192 ? -9.568 3.234 -0.378 1.00 98.19 192 ALA A CA 1
ATOM 1442 C C . ALA A 1 192 ? -9.998 3.300 -1.843 1.00 98.19 192 ALA A C 1
ATOM 1444 O O . ALA A 1 192 ? -10.389 2.295 -2.430 1.00 98.19 192 ALA A O 1
ATOM 1445 N N . ASN A 1 193 ? -9.827 4.473 -2.435 1.00 98.56 193 ASN A N 1
ATOM 1446 C CA . ASN A 1 193 ? -9.665 4.598 -3.872 1.00 98.56 193 ASN A CA 1
ATOM 1447 C C . ASN A 1 193 ? -8.162 4.648 -4.166 1.00 98.56 193 ASN A C 1
ATOM 1449 O O . ASN A 1 193 ? -7.420 5.347 -3.464 1.00 98.56 193 ASN A O 1
ATOM 1453 N N . LEU A 1 194 ? -7.731 3.924 -5.191 1.00 98.62 194 LEU A N 1
ATOM 1454 C CA . LEU A 1 194 ? -6.340 3.841 -5.617 1.00 98.62 194 LEU A CA 1
ATOM 1455 C C . LEU A 1 194 ? -6.232 4.269 -7.077 1.00 98.62 194 LEU A C 1
ATOM 1457 O O . LEU A 1 194 ? -6.867 3.670 -7.937 1.00 98.62 194 LEU A O 1
ATOM 1461 N N . ASP A 1 195 ? -5.393 5.257 -7.357 1.00 98.62 195 ASP A N 1
ATOM 1462 C CA . ASP A 1 195 ? -5.010 5.627 -8.715 1.00 98.62 195 ASP A CA 1
ATOM 1463 C C . ASP A 1 195 ? -3.557 5.207 -8.949 1.00 98.62 195 ASP A C 1
ATOM 1465 O O . ASP A 1 195 ? -2.652 5.593 -8.202 1.00 98.62 195 ASP A O 1
ATOM 1469 N N . MET A 1 196 ? -3.328 4.410 -9.990 1.00 98.44 196 MET A N 1
ATOM 1470 C CA . MET A 1 196 ? -1.997 3.992 -10.422 1.00 98.44 196 MET A CA 1
ATOM 1471 C C . MET A 1 196 ? -1.731 4.492 -11.834 1.00 98.44 196 MET A C 1
ATOM 1473 O O . MET A 1 196 ? -2.561 4.333 -12.728 1.00 98.44 196 MET A O 1
ATOM 1477 N N . GLU A 1 197 ? -0.545 5.046 -12.049 1.00 98.12 197 GLU A N 1
ATOM 1478 C CA . GLU A 1 197 ? -0.021 5.373 -13.370 1.00 98.12 197 GLU A CA 1
ATOM 1479 C C . GLU A 1 197 ? 1.299 4.636 -13.578 1.00 98.12 197 GLU A C 1
ATOM 1481 O O . GLU A 1 197 ? 2.138 4.617 -12.682 1.00 98.12 197 GLU A O 1
ATOM 1486 N N . LEU A 1 198 ? 1.482 4.023 -14.747 1.00 97.69 198 LEU A N 1
ATOM 1487 C CA . LEU A 1 198 ? 2.729 3.390 -15.161 1.00 97.69 198 LEU A CA 1
ATOM 1488 C C . LEU A 1 198 ? 2.965 3.654 -16.648 1.00 97.69 198 LEU A C 1
ATOM 1490 O O . LEU A 1 198 ? 2.231 3.152 -17.498 1.00 97.69 198 LEU A O 1
ATOM 1494 N N . ASN A 1 199 ? 4.007 4.422 -16.969 1.00 96.25 199 ASN A N 1
ATOM 1495 C CA . ASN A 1 199 ? 4.416 4.733 -18.343 1.00 96.25 199 ASN A CA 1
ATOM 1496 C C . ASN A 1 199 ? 3.257 5.264 -19.218 1.00 96.25 199 ASN A C 1
ATOM 1498 O O . ASN A 1 199 ? 3.153 4.942 -20.401 1.00 96.25 199 ASN A O 1
ATOM 1502 N N . GLY A 1 200 ? 2.370 6.075 -18.629 1.00 95.31 200 GLY A N 1
ATOM 1503 C CA . GLY A 1 200 ? 1.207 6.665 -19.298 1.00 95.31 200 GLY A CA 1
ATOM 1504 C C . GLY A 1 200 ? -0.043 5.777 -19.381 1.00 95.31 200 GLY A C 1
ATOM 1505 O O . GLY A 1 200 ? -1.076 6.263 -19.838 1.00 95.31 200 GLY A O 1
ATOM 1506 N N . CYS A 1 201 ? 0.009 4.518 -18.931 1.00 97.69 201 CYS A N 1
ATOM 1507 C CA . CYS A 1 201 ? -1.193 3.748 -18.598 1.00 97.69 201 CYS A CA 1
ATOM 1508 C C . CYS A 1 201 ? -1.680 4.179 -17.213 1.00 97.69 201 CYS A C 1
ATOM 1510 O O . CYS A 1 201 ? -0.905 4.146 -16.259 1.00 97.69 201 CYS A O 1
ATOM 1512 N N . ARG A 1 202 ? -2.949 4.570 -17.095 1.00 98.25 202 ARG A N 1
ATOM 1513 C CA . ARG A 1 202 ? -3.592 4.934 -15.827 1.00 98.25 202 ARG A CA 1
ATOM 1514 C C . ARG A 1 202 ? -4.728 3.975 -15.530 1.00 98.25 202 ARG A C 1
ATOM 1516 O O . ARG A 1 202 ? -5.525 3.682 -16.419 1.00 98.25 202 ARG A O 1
ATOM 1523 N N . ALA A 1 203 ? -4.831 3.546 -14.283 1.00 98.50 203 ALA A N 1
ATOM 1524 C CA . ALA A 1 203 ? -5.944 2.757 -13.788 1.00 98.50 203 ALA A CA 1
ATOM 1525 C C . ALA A 1 203 ? -6.402 3.293 -12.431 1.00 98.50 203 ALA A C 1
ATOM 1527 O O . ALA A 1 203 ? -5.579 3.599 -11.567 1.00 98.50 203 ALA A O 1
ATOM 1528 N N . SER A 1 204 ? -7.715 3.393 -12.271 1.00 98.62 204 SER A N 1
ATOM 1529 C CA . SER A 1 204 ? -8.376 3.762 -11.022 1.00 98.62 204 SER A CA 1
ATOM 1530 C C . SER A 1 204 ? -9.090 2.539 -10.468 1.00 98.62 204 SER A C 1
ATOM 1532 O O . SER A 1 204 ? -9.748 1.822 -11.227 1.00 98.62 204 SER A O 1
ATOM 1534 N N . TYR A 1 205 ? -8.985 2.321 -9.161 1.00 98.50 205 TYR A N 1
ATOM 1535 C CA . TYR A 1 205 ? -9.552 1.162 -8.484 1.00 98.50 205 TYR A CA 1
ATOM 1536 C C . TYR A 1 205 ? -10.280 1.535 -7.200 1.00 98.50 205 TYR A C 1
ATOM 1538 O O . TYR A 1 205 ? -9.845 2.406 -6.436 1.00 98.50 205 TYR A O 1
ATOM 1546 N N . SER A 1 206 ? -11.287 0.729 -6.894 1.00 97.75 206 SER A N 1
ATOM 1547 C CA . SER A 1 206 ? -11.799 0.545 -5.547 1.00 97.75 206 SER A CA 1
ATOM 1548 C C . SER A 1 206 ? -10.960 -0.537 -4.856 1.00 97.75 206 SER A C 1
ATOM 1550 O O . SER A 1 206 ? -10.926 -1.691 -5.279 1.00 97.75 206 SER A O 1
ATOM 1552 N N . ALA A 1 207 ? -10.237 -0.163 -3.800 1.00 97.38 207 ALA A N 1
ATOM 1553 C CA . ALA A 1 207 ? -9.257 -1.013 -3.130 1.00 97.38 207 ALA A CA 1
ATOM 1554 C C . ALA A 1 207 ? -9.761 -1.488 -1.762 1.00 97.38 207 ALA A C 1
ATOM 1556 O O . ALA A 1 207 ? -10.214 -0.685 -0.943 1.00 97.38 207 ALA A O 1
ATOM 1557 N N . THR A 1 208 ? -9.615 -2.785 -1.481 1.00 97.12 208 THR A N 1
ATOM 1558 C CA . THR A 1 208 ? -9.924 -3.384 -0.174 1.00 97.12 208 THR A CA 1
ATOM 1559 C C . THR A 1 208 ? -8.732 -4.180 0.337 1.00 97.12 208 THR A C 1
ATOM 1561 O O . THR A 1 208 ? -8.280 -5.111 -0.324 1.00 97.12 208 THR A O 1
ATOM 1564 N N . GLY A 1 209 ? -8.225 -3.827 1.518 1.00 97.12 209 GLY A N 1
ATOM 1565 C CA . GLY A 1 209 ? -7.041 -4.442 2.114 1.00 97.12 209 GLY A CA 1
ATOM 1566 C C . GLY A 1 209 ? -7.349 -5.296 3.338 1.00 97.12 209 GLY A C 1
ATOM 1567 O O . GLY A 1 209 ? -8.145 -4.896 4.189 1.00 97.12 209 GLY A O 1
ATOM 1568 N N . LEU A 1 210 ? -6.661 -6.434 3.447 1.00 98.19 210 LEU A N 1
ATOM 1569 C CA . LEU A 1 210 ? -6.686 -7.334 4.598 1.00 98.19 210 LEU A CA 1
ATOM 1570 C C . LEU A 1 210 ? -5.266 -7.625 5.101 1.00 98.19 210 LEU A C 1
ATOM 1572 O O . LEU A 1 210 ? -4.364 -7.948 4.326 1.00 98.19 210 LEU A O 1
ATOM 1576 N N . TYR A 1 211 ? -5.093 -7.547 6.417 1.00 98.00 211 TYR A N 1
ATOM 1577 C CA . TYR A 1 211 ? -3.895 -7.967 7.132 1.00 98.00 211 TYR A CA 1
ATOM 1578 C C . TYR A 1 211 ? -4.134 -9.239 7.969 1.00 98.00 211 TYR A C 1
ATOM 1580 O O . TYR A 1 211 ? -5.178 -9.355 8.619 1.00 98.00 211 TYR A O 1
ATOM 1588 N N . PRO A 1 212 ? -3.131 -10.131 8.078 1.00 97.88 212 PRO A N 1
ATOM 1589 C CA . PRO A 1 212 ? -1.895 -10.135 7.297 1.00 97.88 212 PRO A CA 1
ATOM 1590 C C . PRO A 1 212 ? -2.152 -10.609 5.864 1.00 97.88 212 PRO A C 1
ATOM 1592 O O . PRO A 1 212 ? -3.156 -11.258 5.581 1.00 97.88 212 PRO A O 1
ATOM 1595 N N . GLN A 1 213 ? -1.215 -10.330 4.962 1.00 97.69 213 GLN A N 1
ATOM 1596 C CA . GLN A 1 213 ? -1.177 -10.994 3.664 1.00 97.69 213 GLN A CA 1
ATOM 1597 C C . GLN A 1 213 ? -1.006 -12.507 3.869 1.00 97.69 213 GLN A C 1
ATOM 1599 O O . GLN A 1 213 ? -0.005 -12.960 4.426 1.00 97.69 213 GLN A O 1
ATOM 1604 N N . VAL A 1 214 ? -1.986 -13.281 3.403 1.00 98.19 214 VAL A N 1
ATOM 1605 C CA . VAL A 1 214 ? -1.970 -14.749 3.402 1.00 98.19 214 VAL A CA 1
ATOM 1606 C C . VAL A 1 214 ? -2.244 -15.217 1.983 1.00 98.19 214 VAL A C 1
ATOM 1608 O O . VAL A 1 214 ? -3.255 -14.840 1.400 1.00 98.19 214 VAL A O 1
ATOM 1611 N N . SER A 1 215 ? -1.337 -16.002 1.404 1.00 97.38 215 SER A N 1
ATOM 1612 C CA . SER A 1 215 ? -1.558 -16.625 0.095 1.00 97.38 215 SER A CA 1
ATOM 1613 C C . SER A 1 215 ? -2.577 -17.753 0.217 1.00 97.38 215 SER A C 1
ATOM 1615 O O . SER A 1 215 ? -2.540 -18.483 1.206 1.00 97.38 215 SER A O 1
ATOM 1617 N N . CYS A 1 216 ? -3.416 -17.945 -0.792 1.00 97.94 216 CYS A N 1
ATOM 1618 C CA . CYS A 1 216 ? -4.423 -19.001 -0.788 1.00 97.94 216 CYS A CA 1
ATOM 1619 C C . CYS A 1 216 ? -4.572 -19.633 -2.171 1.00 97.94 216 CYS A C 1
ATOM 1621 O O . CYS A 1 216 ? -4.304 -18.999 -3.190 1.00 97.94 216 CYS A O 1
ATOM 1623 N N . GLU A 1 217 ? -5.031 -20.881 -2.190 1.00 97.06 217 GLU A N 1
ATOM 1624 C CA . GLU A 1 217 ? -5.545 -21.544 -3.391 1.00 97.06 217 GLU A CA 1
ATOM 1625 C C . GLU A 1 217 ? -7.054 -21.813 -3.256 1.00 97.06 217 GLU A C 1
ATOM 1627 O O . GLU A 1 217 ? -7.763 -21.940 -4.256 1.00 97.06 217 GLU A O 1
ATOM 1632 N N . THR A 1 218 ? -7.553 -21.898 -2.018 1.00 97.25 218 THR A N 1
ATOM 1633 C CA . THR A 1 218 ? -8.955 -22.159 -1.673 1.00 97.25 218 THR A CA 1
ATOM 1634 C C . THR A 1 218 ? -9.387 -21.377 -0.430 1.00 97.25 218 THR A C 1
ATOM 1636 O O . THR A 1 218 ? -8.553 -20.918 0.348 1.00 97.25 218 THR A O 1
ATOM 1639 N N . ASP A 1 219 ? -10.698 -21.258 -0.196 1.00 96.31 219 ASP A N 1
ATOM 1640 C CA . ASP A 1 219 ? -11.238 -20.574 0.992 1.00 96.31 219 ASP A CA 1
ATOM 1641 C C . ASP A 1 219 ? -10.789 -21.210 2.320 1.00 96.31 219 ASP A C 1
ATOM 1643 O O . ASP A 1 219 ? -10.658 -20.511 3.327 1.00 96.31 219 ASP A O 1
ATOM 1647 N N . ASP A 1 220 ? -10.499 -22.515 2.328 1.00 96.19 220 ASP A N 1
ATOM 1648 C CA . ASP A 1 220 ? -10.027 -23.224 3.522 1.00 96.19 220 ASP A CA 1
ATOM 1649 C C . ASP A 1 220 ? -8.680 -22.665 4.025 1.00 96.19 220 ASP A C 1
ATOM 1651 O O . ASP A 1 220 ? -8.420 -22.684 5.232 1.00 96.19 220 ASP A O 1
ATOM 1655 N N . ASP A 1 221 ? -7.860 -22.097 3.133 1.00 97.31 221 ASP A N 1
ATOM 1656 C CA . ASP A 1 221 ? -6.569 -21.484 3.474 1.00 97.31 221 ASP A CA 1
ATOM 1657 C C . ASP A 1 221 ? -6.729 -20.159 4.243 1.00 97.31 221 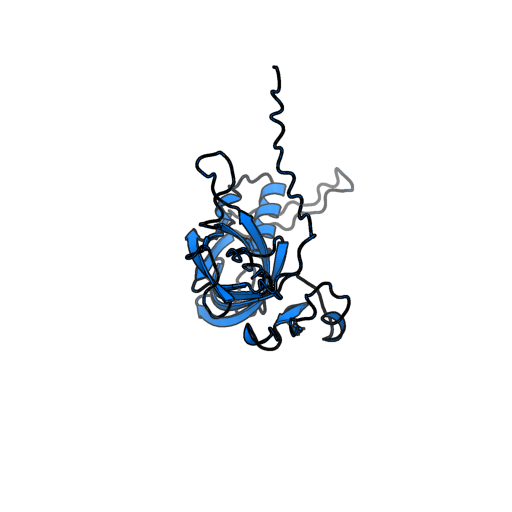ASP A C 1
ATOM 1659 O O . ASP A 1 221 ? -5.811 -19.724 4.941 1.00 97.31 221 ASP A O 1
ATOM 1663 N N . CYS A 1 222 ? -7.902 -19.524 4.151 1.00 97.19 222 CYS A N 1
ATOM 1664 C CA . CYS A 1 222 ? -8.202 -18.238 4.787 1.00 97.19 222 CYS A CA 1
ATOM 1665 C C . CYS A 1 222 ? -8.850 -18.376 6.170 1.00 97.19 222 CYS A C 1
ATOM 1667 O O . CYS A 1 222 ? -8.992 -17.387 6.890 1.00 97.19 222 CYS A O 1
ATOM 1669 N N . GLY A 1 223 ? -9.206 -19.600 6.567 1.00 93.81 223 GLY A N 1
ATOM 1670 C CA . GLY A 1 223 ? -9.884 -19.896 7.823 1.00 93.81 223 GLY A CA 1
ATOM 1671 C C . GLY A 1 223 ? -8.961 -20.024 9.041 1.00 93.81 223 GLY A C 1
ATOM 1672 O O . GLY A 1 223 ? -7.919 -19.381 9.176 1.00 93.81 223 GLY A O 1
ATOM 1673 N N . ALA A 1 224 ? -9.366 -20.875 9.986 1.00 93.12 224 ALA A N 1
ATOM 1674 C CA . ALA A 1 224 ? -8.653 -21.064 11.245 1.00 93.12 224 ALA A CA 1
ATOM 1675 C C . ALA A 1 224 ? -7.210 -21.562 11.030 1.00 93.12 224 ALA A C 1
ATOM 1677 O O . ALA A 1 224 ? -6.985 -22.626 10.458 1.00 93.12 224 ALA A O 1
ATOM 1678 N N . GLY A 1 225 ? -6.237 -20.828 11.577 1.00 93.69 225 GLY A N 1
ATOM 1679 C CA . GLY A 1 225 ? -4.810 -21.155 11.474 1.00 93.69 225 GLY A CA 1
ATOM 1680 C C . GLY A 1 225 ? -4.049 -20.368 10.404 1.00 93.69 225 GLY A C 1
ATOM 1681 O O . GLY A 1 225 ? -2.822 -20.424 10.408 1.00 93.69 225 GLY A O 1
ATOM 1682 N N . SER A 1 226 ? -4.741 -19.585 9.570 1.00 95.50 226 SER A N 1
ATOM 1683 C CA . SER A 1 226 ? -4.136 -18.688 8.570 1.00 95.50 226 SER A CA 1
ATOM 1684 C C . SER A 1 226 ? -3.330 -17.536 9.188 1.00 95.50 226 SER A C 1
ATOM 1686 O O . SER A 1 226 ? -2.441 -16.974 8.555 1.00 95.50 226 SER A O 1
ATOM 1688 N N . GLY A 1 227 ? -3.635 -17.182 10.441 1.00 96.00 227 GLY A N 1
ATOM 1689 C CA . GLY A 1 227 ? -3.119 -15.985 11.110 1.00 96.00 227 GLY A CA 1
ATOM 1690 C C . GLY A 1 227 ? -4.015 -14.755 10.939 1.00 96.00 227 GLY A C 1
ATOM 1691 O O . GLY A 1 227 ? -3.779 -13.751 11.609 1.00 96.00 227 GLY A O 1
ATOM 1692 N N . ILE A 1 228 ? -5.062 -14.843 10.112 1.00 96.69 228 ILE A N 1
ATOM 1693 C CA . ILE A 1 228 ? -6.116 -13.829 10.026 1.00 96.69 228 ILE A CA 1
ATOM 1694 C C . ILE A 1 228 ? -6.937 -13.854 11.315 1.00 96.69 228 ILE A C 1
ATOM 1696 O O . ILE A 1 228 ? -7.150 -14.900 11.938 1.00 96.69 228 ILE A O 1
ATOM 1700 N N . ASN A 1 229 ? -7.377 -12.673 11.737 1.00 94.44 229 ASN A N 1
ATOM 1701 C CA . ASN A 1 229 ? -8.241 -12.535 12.894 1.00 94.44 229 ASN A CA 1
ATOM 1702 C C . ASN A 1 229 ? -9.558 -13.309 12.670 1.00 94.44 229 ASN A C 1
ATOM 1704 O O . ASN A 1 229 ? -10.250 -13.030 11.694 1.00 94.44 229 ASN A O 1
ATOM 1708 N N . PRO A 1 230 ? -9.940 -14.238 13.567 1.00 93.50 230 PRO A N 1
ATOM 1709 C CA . PRO A 1 230 ? -11.118 -15.086 13.377 1.00 93.50 230 PRO A CA 1
ATOM 1710 C C . PRO A 1 230 ? -12.455 -14.328 13.388 1.00 93.50 230 PRO A C 1
ATOM 1712 O O . PRO A 1 230 ? -13.473 -14.912 13.028 1.00 93.50 230 PRO A O 1
ATOM 1715 N N . SER A 1 231 ? -12.475 -13.060 13.810 1.00 92.62 231 SER A N 1
ATOM 1716 C CA . SER A 1 231 ? -13.658 -12.193 13.734 1.00 92.62 231 SER A CA 1
ATOM 1717 C C . SER A 1 231 ? -13.874 -11.584 12.342 1.00 92.62 231 SER A C 1
ATOM 1719 O O . SER A 1 231 ? -14.910 -10.961 12.112 1.00 92.62 231 SER A O 1
ATOM 1721 N N . ILE A 1 232 ? -12.913 -11.747 11.425 1.00 94.75 232 ILE A N 1
ATOM 1722 C CA . ILE A 1 232 ? -12.982 -11.262 10.045 1.00 94.75 232 ILE A CA 1
ATOM 1723 C C . ILE A 1 232 ? -13.417 -12.410 9.132 1.00 94.75 232 ILE A C 1
ATOM 1725 O O . ILE A 1 232 ? -12.765 -13.452 9.076 1.00 94.75 232 ILE A O 1
ATOM 1729 N N . ASP A 1 233 ? -14.496 -12.195 8.384 1.00 94.69 233 ASP A N 1
ATOM 1730 C CA . ASP A 1 233 ? -14.923 -13.092 7.310 1.00 94.69 233 ASP A CA 1
ATOM 1731 C C . ASP A 1 233 ? -14.015 -12.913 6.082 1.00 94.69 233 ASP A C 1
ATOM 1733 O O . ASP A 1 233 ? -14.133 -11.941 5.326 1.00 94.69 233 ASP A O 1
ATOM 1737 N N . ALA A 1 234 ? -13.056 -13.826 5.921 1.00 96.56 234 ALA A N 1
ATOM 1738 C CA . ALA A 1 234 ? -12.091 -13.825 4.830 1.00 96.56 234 ALA A CA 1
ATOM 1739 C C . ALA A 1 234 ? -12.382 -14.952 3.832 1.00 96.56 234 ALA A C 1
ATOM 1741 O O . ALA A 1 234 ? -12.759 -16.058 4.215 1.00 96.56 234 ALA A O 1
ATOM 1742 N N . LYS A 1 235 ? -12.152 -14.677 2.549 1.00 96.50 235 LYS A N 1
ATOM 1743 C CA . LYS A 1 235 ? -12.262 -15.647 1.448 1.00 96.50 235 LYS A CA 1
ATOM 1744 C C . LYS A 1 235 ? -11.008 -15.619 0.591 1.00 96.50 235 LYS A C 1
ATOM 1746 O O . LYS A 1 235 ? -10.280 -14.625 0.609 1.00 96.50 235 LYS A O 1
ATOM 1751 N N . CYS A 1 236 ? -10.785 -16.664 -0.192 1.00 97.50 236 CYS A N 1
ATOM 1752 C CA . CYS A 1 236 ? -9.709 -16.666 -1.162 1.00 97.50 236 CYS A CA 1
ATOM 1753 C C . CYS A 1 236 ? -10.118 -15.894 -2.419 1.00 97.50 236 CYS A C 1
ATOM 1755 O O . CYS A 1 236 ? -11.117 -16.212 -3.066 1.00 97.50 236 CYS A O 1
ATOM 1757 N N . ASP A 1 237 ? -9.332 -14.884 -2.780 1.00 95.69 237 ASP A N 1
ATOM 1758 C CA . ASP A 1 237 ? -9.356 -14.315 -4.120 1.00 95.69 237 ASP A CA 1
ATOM 1759 C C . ASP A 1 237 ? -8.352 -15.098 -4.965 1.00 95.69 237 ASP A C 1
ATOM 1761 O O . ASP A 1 237 ? -7.146 -14.894 -4.858 1.00 95.69 237 ASP A O 1
ATOM 1765 N N . VAL A 1 238 ? -8.843 -16.056 -5.751 1.00 94.31 238 VAL A N 1
ATOM 1766 C CA . VAL A 1 238 ? -7.984 -16.937 -6.561 1.00 94.31 238 VAL A CA 1
ATOM 1767 C C . VAL A 1 238 ? -7.301 -16.207 -7.714 1.00 94.31 238 VAL A C 1
ATOM 1769 O O . VAL A 1 238 ? -6.285 -16.685 -8.211 1.00 94.31 238 VAL A O 1
ATOM 1772 N N . GLU A 1 239 ? -7.862 -15.081 -8.159 1.00 93.44 239 GLU A N 1
ATOM 1773 C CA . GLU A 1 239 ? -7.283 -14.279 -9.234 1.00 93.44 239 GLU A CA 1
ATOM 1774 C C . GLU A 1 239 ? -6.104 -13.469 -8.701 1.00 93.44 239 GLU A C 1
ATOM 1776 O O . GLU A 1 239 ? -5.033 -13.447 -9.305 1.00 93.44 239 GLU A O 1
ATOM 1781 N N . ALA A 1 240 ? -6.276 -12.890 -7.514 1.00 92.56 240 ALA A N 1
ATOM 1782 C CA . ALA A 1 240 ? -5.216 -12.180 -6.822 1.00 92.56 240 ALA A CA 1
ATOM 1783 C C . ALA A 1 240 ? -4.186 -13.147 -6.187 1.00 92.56 240 ALA A C 1
ATOM 1785 O O . ALA A 1 240 ? -2.987 -12.885 -6.187 1.00 92.56 240 ALA A O 1
ATOM 1786 N N . GLY A 1 241 ? -4.620 -14.316 -5.706 1.00 95.19 241 GLY A N 1
ATOM 1787 C CA . GLY A 1 241 ? -3.783 -15.345 -5.073 1.00 95.19 241 GLY A CA 1
ATOM 1788 C C . GLY A 1 241 ? -3.614 -15.178 -3.558 1.00 95.19 241 GLY A C 1
ATOM 1789 O O . GLY A 1 241 ? -2.633 -15.659 -2.977 1.00 95.19 241 GLY A O 1
ATOM 1790 N N . TRP A 1 242 ? -4.535 -14.476 -2.896 1.00 97.12 242 TRP A N 1
ATOM 1791 C CA . TRP A 1 242 ? -4.494 -14.233 -1.452 1.00 97.12 242 TRP A CA 1
ATOM 1792 C C . TRP A 1 242 ? -5.872 -14.093 -0.818 1.00 97.12 242 TRP A C 1
ATOM 1794 O O . TRP A 1 242 ? -6.882 -13.840 -1.473 1.00 97.12 242 TRP A O 1
ATOM 1804 N N . CYS A 1 243 ? -5.898 -14.240 0.502 1.00 97.75 243 CYS A N 1
ATOM 1805 C CA . CYS A 1 243 ? -7.086 -14.013 1.299 1.00 97.75 243 CYS A CA 1
ATOM 1806 C C . CYS A 1 243 ? -7.477 -12.531 1.285 1.00 97.75 243 CYS A C 1
ATOM 1808 O O . CYS A 1 243 ? -6.647 -11.655 1.531 1.00 97.75 243 CYS A O 1
ATOM 1810 N N . THR A 1 244 ? -8.754 -12.264 1.033 1.00 96.25 244 THR A N 1
ATOM 1811 C CA . THR A 1 244 ? -9.369 -10.932 1.005 1.00 96.25 244 THR A CA 1
ATOM 1812 C C . THR A 1 244 ? -10.628 -10.902 1.875 1.00 96.25 244 THR A C 1
ATOM 1814 O O . THR A 1 244 ? -11.081 -11.933 2.375 1.00 96.25 244 THR A O 1
ATOM 1817 N N . LEU A 1 245 ? -11.222 -9.721 2.050 1.00 94.75 245 LEU A N 1
ATOM 1818 C CA . LEU A 1 245 ? -12.499 -9.559 2.746 1.00 94.75 245 LEU A CA 1
ATOM 1819 C C . LEU A 1 245 ? -13.642 -10.180 1.936 1.00 94.75 245 LEU A C 1
ATOM 1821 O O . LEU A 1 245 ? -13.818 -9.882 0.753 1.00 94.75 245 LEU A O 1
ATOM 1825 N N . ALA A 1 246 ? -14.472 -11.007 2.573 1.00 90.44 246 ALA A N 1
ATOM 1826 C CA . ALA A 1 246 ? -15.592 -11.647 1.892 1.00 90.44 246 ALA A CA 1
ATOM 1827 C C . ALA A 1 246 ? -16.661 -10.637 1.441 1.00 90.44 246 ALA A C 1
ATOM 1829 O O . ALA A 1 246 ? -17.181 -10.758 0.325 1.00 90.44 246 ALA A O 1
ATOM 1830 N N . ASN A 1 247 ? -16.926 -9.633 2.287 1.00 85.31 247 ASN A N 1
ATOM 1831 C CA . ASN A 1 247 ? -18.009 -8.650 2.181 1.00 85.31 247 ASN A CA 1
ATOM 1832 C C . ASN A 1 247 ? -17.529 -7.196 2.424 1.00 85.31 247 ASN A C 1
ATOM 1834 O O . ASN A 1 247 ? -18.253 -6.380 3.000 1.00 85.31 247 ASN A O 1
ATOM 1838 N N . GLY A 1 248 ? -16.293 -6.852 2.037 1.00 80.12 248 GLY A N 1
ATOM 1839 C CA . GLY A 1 248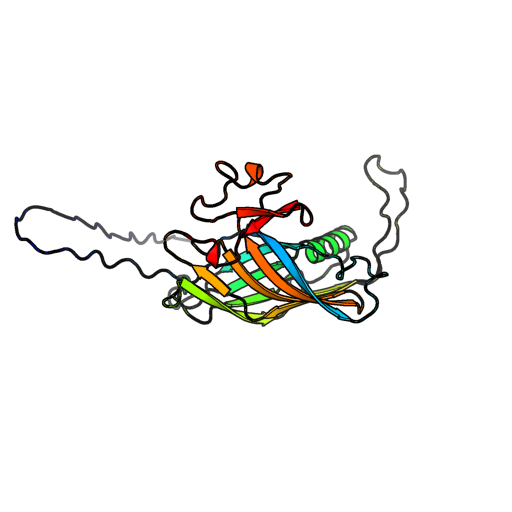 ? -15.711 -5.525 2.306 1.00 80.12 248 GLY A CA 1
ATOM 1840 C C . GLY A 1 248 ? -15.620 -5.224 3.810 1.00 80.12 248 GLY A C 1
ATOM 1841 O O . GLY A 1 248 ? -15.451 -6.142 4.610 1.00 80.12 248 GLY A O 1
ATOM 1842 N N . LEU A 1 249 ? -15.780 -3.963 4.235 1.00 76.50 249 LEU A N 1
ATOM 1843 C CA . LEU A 1 249 ? -15.741 -3.611 5.670 1.00 76.50 249 LEU A CA 1
ATOM 1844 C C . LEU A 1 249 ? -16.875 -4.233 6.501 1.00 76.50 249 LEU A C 1
ATOM 1846 O O . LEU A 1 249 ? -16.749 -4.327 7.718 1.00 76.50 249 LEU A O 1
ATOM 1850 N N . ALA A 1 250 ? -17.951 -4.712 5.868 1.00 74.25 250 ALA A N 1
ATOM 1851 C CA . ALA A 1 250 ? -19.007 -5.462 6.551 1.00 74.25 250 ALA A CA 1
ATOM 1852 C C . ALA A 1 250 ? -18.577 -6.891 6.948 1.00 74.25 250 ALA A C 1
ATOM 1854 O O . ALA A 1 250 ? -19.386 -7.643 7.481 1.00 74.25 250 ALA A O 1
ATOM 1855 N N . SER A 1 251 ? -17.322 -7.271 6.685 1.00 71.94 251 SER A N 1
ATOM 1856 C CA . SER A 1 251 ? -16.754 -8.575 7.054 1.00 71.94 251 SER A CA 1
ATOM 1857 C C . SER A 1 251 ? -16.347 -8.673 8.529 1.00 71.94 251 SER A C 1
ATOM 1859 O O . SER A 1 251 ? -15.979 -9.758 8.972 1.00 71.94 251 SER A O 1
ATOM 1861 N N . ALA A 1 252 ? -16.392 -7.574 9.290 1.00 66.31 252 ALA A N 1
ATOM 1862 C CA . ALA A 1 252 ? -16.301 -7.632 10.748 1.00 66.31 252 ALA A CA 1
ATOM 1863 C C . ALA A 1 252 ? -17.665 -7.998 11.351 1.00 66.31 252 ALA A C 1
ATOM 1865 O O . ALA A 1 252 ? -18.664 -7.336 11.059 1.00 66.31 252 ALA A O 1
ATOM 1866 N N . ASN A 1 253 ? -17.684 -9.040 12.188 1.00 54.56 253 ASN A N 1
ATOM 1867 C CA . ASN A 1 253 ? -18.861 -9.479 12.950 1.00 54.56 253 ASN A CA 1
ATOM 1868 C C . ASN A 1 253 ? -18.949 -8.847 14.341 1.00 54.56 253 ASN A C 1
ATOM 1870 O O . ASN A 1 253 ? -17.884 -8.689 14.978 1.00 54.56 253 ASN A O 1
#

Foldseek 3Di:
DDDDDDDDDDDPDPDDDDDDPDPPPPPPPFFFDDADFFKKWKAWDFDDKDDDQVPFPHNPVLDRTFIKGKDKAADQDPVRDGDLQKIKMKIATPVLVVVQVVCVVVVNDDDVVLRIWIWMWPGGGADPQQKTWIDTPHKRWDWAAWFDWADDPVPDPPDDTRRTDHTWTKIKDWARKMFRPDPQGHRQKIWTWIWMDIPRMITITTMIIGPDWFFDCFQVCVAPPVPGRNQFQWTDPNSSRTITGPPGPVRGD

Radius of gyration: 22.98 Å; chains: 1; bounding box: 55×41×76 Å

Sequence (253 aa):
MNMNIKKISSILVCAVAGSATGVVSCADSDMFCITAFGHYAVSLELDNTEGDCENAPVNLAELAGEQFYLETYADEGDDQQPDWSQGNVVIKGLIMGQYHLTATRQGVEHDAKQATSFGKFTTSTPDNNGVCALEFSRDAELNLEELPAEPDNGETGDDAPFPGQPAIDMTVAWSNTQFYVTPDVQGYMMTANLDMELNGCRASYSATGLYPQVSCETDDDCGAGSGINPSIDAKCDVEAGWCTLANGLASAN

Secondary structure (DSSP, 8-state):
---------------------------PPPPP-----EEEEEEEEEEEEES--TTSSS-GGG--EEEEEEEEEEEE-TTSSEEEEEEEEEEEEHHHHHHHHHHHHTT----TTTT-EEEEESSSS--TTSEEEEEEEE-EEEEEPPBPPB---SSSTT-PPB--B--EEEEEEEEEEEEEE-SS-EEEEEEEEEEEEETTEEEEEEEEEESS--B-SSGGGGSTTSSS-TTB-EEEETTTTEEEESSGGGGB-